Protein AF-D9QR58-F1 (afdb_monomer)

Radius of gyration: 27.55 Å; Cα contacts (8 Å, |Δi|>4): 679; chains: 1; bounding box: 91×71×86 Å

Organism: Acetohalobium arabaticum (strain ATCC 49924 / DSM 5501 / Z-7288) (NCBI:txid574087)

Structure (mmCIF, N/CA/C/O backbone):
data_AF-D9QR58-F1
#
_entry.id   AF-D9QR58-F1
#
loop_
_atom_site.group_PDB
_atom_site.id
_atom_site.type_symbol
_atom_site.label_atom_id
_atom_site.label_alt_id
_atom_site.label_comp_id
_atom_site.label_asym_id
_atom_site.label_entity_id
_atom_site.label_seq_id
_atom_site.pdbx_PDB_ins_code
_atom_site.Cartn_x
_atom_site.Cartn_y
_atom_site.Cartn_z
_atom_site.occupancy
_atom_site.B_iso_or_equiv
_atom_site.auth_seq_id
_atom_site.auth_comp_id
_atom_site.auth_asym_id
_atom_site.auth_atom_id
_atom_site.pdbx_PDB_model_num
ATOM 1 N N . MET A 1 1 ? 70.448 -49.136 49.039 1.00 37.91 1 MET A N 1
ATOM 2 C CA . MET A 1 1 ? 71.060 -47.851 49.447 1.00 37.91 1 MET A CA 1
ATOM 3 C C . MET A 1 1 ? 69.963 -46.799 49.556 1.00 37.91 1 MET A C 1
ATOM 5 O O . MET A 1 1 ? 69.056 -46.808 48.740 1.00 37.91 1 MET A O 1
ATOM 9 N N . LYS A 1 2 ? 70.028 -46.000 50.627 1.00 37.12 2 LYS A N 1
ATOM 10 C CA . LYS A 1 2 ? 69.159 -44.879 51.059 1.00 37.12 2 LYS A CA 1
ATOM 11 C C . LYS A 1 2 ? 68.850 -43.908 49.877 1.00 37.12 2 LYS A C 1
ATOM 13 O O . LYS A 1 2 ? 69.685 -43.834 48.989 1.00 37.12 2 LYS A O 1
ATOM 18 N N . THR A 1 3 ? 67.765 -43.121 49.750 1.00 37.53 3 THR A N 1
ATOM 19 C CA . THR A 1 3 ? 66.895 -42.434 50.733 1.00 37.53 3 THR A CA 1
ATOM 20 C C . THR A 1 3 ? 65.701 -41.724 50.028 1.00 37.53 3 THR A C 1
ATOM 22 O O . THR A 1 3 ? 65.922 -41.075 49.018 1.00 37.53 3 THR A O 1
ATOM 25 N N . LYS A 1 4 ? 64.491 -41.826 50.619 1.00 41.19 4 LYS A N 1
ATOM 26 C CA . LYS A 1 4 ? 63.376 -40.848 50.842 1.00 41.19 4 LYS A CA 1
ATOM 27 C C . LYS A 1 4 ? 62.972 -39.754 49.812 1.00 41.19 4 LYS A C 1
ATOM 29 O O . LYS A 1 4 ? 63.776 -38.885 49.514 1.00 41.19 4 LYS A O 1
ATOM 34 N N . LEU A 1 5 ? 61.662 -39.663 49.501 1.00 34.53 5 LEU A N 1
ATOM 35 C CA . LEU A 1 5 ? 60.606 -38.733 50.028 1.00 34.53 5 LEU A CA 1
ATOM 36 C C . LEU A 1 5 ? 59.286 -39.033 49.242 1.00 34.53 5 LEU A C 1
ATOM 38 O O . LEU A 1 5 ? 59.341 -39.052 48.020 1.00 34.53 5 LEU A O 1
ATOM 42 N N . ILE A 1 6 ? 58.151 -39.512 49.793 1.00 38.75 6 ILE A N 1
ATOM 43 C CA . ILE A 1 6 ? 57.154 -38.931 50.741 1.00 38.75 6 ILE A CA 1
ATOM 44 C C . ILE A 1 6 ? 56.539 -37.624 50.201 1.00 38.75 6 ILE A C 1
ATOM 46 O O . ILE A 1 6 ? 57.309 -36.726 49.893 1.00 38.75 6 ILE A O 1
ATOM 50 N N . SER A 1 7 ? 55.228 -37.340 50.150 1.00 36.47 7 SER A N 1
ATOM 51 C CA . SER A 1 7 ? 53.921 -38.019 50.330 1.00 36.47 7 SER A CA 1
ATOM 52 C C . SER A 1 7 ? 52.826 -36.927 50.133 1.00 36.47 7 SER A C 1
ATOM 54 O O . SER A 1 7 ? 53.173 -35.759 49.976 1.00 36.47 7 SER A O 1
ATOM 56 N N . ILE A 1 8 ? 51.544 -37.305 50.320 1.00 35.22 8 ILE A N 1
ATOM 57 C CA . ILE A 1 8 ? 50.382 -36.490 50.786 1.00 35.22 8 ILE A CA 1
ATOM 58 C C . ILE A 1 8 ? 49.503 -35.966 49.628 1.00 35.22 8 ILE A C 1
ATOM 60 O O . ILE A 1 8 ? 49.914 -35.079 48.895 1.00 35.22 8 ILE A O 1
ATOM 64 N N . LEU A 1 9 ? 48.350 -36.560 49.273 1.00 38.44 9 LEU A N 1
ATOM 65 C CA . LEU A 1 9 ? 47.118 -36.934 50.009 1.00 38.44 9 LEU A CA 1
ATOM 66 C C . LEU A 1 9 ? 46.333 -35.726 50.544 1.00 38.44 9 LEU A C 1
ATOM 68 O O . LEU A 1 9 ? 46.775 -35.090 51.488 1.00 38.44 9 LEU A O 1
ATOM 72 N N . LEU A 1 10 ? 45.108 -35.502 50.059 1.00 30.27 10 LEU A N 1
ATOM 73 C CA . LEU A 1 10 ? 44.055 -34.961 50.919 1.00 30.27 10 LEU A CA 1
ATOM 74 C C . LEU A 1 10 ? 42.660 -35.337 50.414 1.00 30.27 10 LEU A C 1
ATOM 76 O O . LEU A 1 10 ? 42.256 -35.031 49.296 1.00 30.27 10 LEU A O 1
ATOM 80 N N . LEU A 1 11 ? 41.968 -36.031 51.307 1.00 38.97 11 LEU A N 1
ATOM 81 C CA . LEU A 1 11 ? 40.586 -36.469 51.289 1.00 38.97 11 LEU A CA 1
ATOM 82 C C . LEU A 1 11 ? 39.994 -35.880 52.572 1.00 38.97 11 LEU A C 1
ATOM 84 O O . LEU A 1 11 ? 40.588 -36.090 53.630 1.00 38.97 11 LEU A O 1
ATOM 88 N N . ILE A 1 12 ? 38.879 -35.148 52.509 1.00 33.59 12 ILE A N 1
ATOM 89 C CA . ILE A 1 12 ? 38.102 -34.796 53.708 1.00 33.59 12 ILE A CA 1
ATOM 90 C C . ILE A 1 12 ? 36.608 -34.994 53.436 1.00 33.59 12 ILE A C 1
ATOM 92 O O . ILE A 1 12 ? 36.044 -34.469 52.479 1.00 33.59 12 ILE A O 1
ATOM 96 N N . CYS A 1 13 ? 36.037 -35.804 54.326 1.00 32.44 13 CYS A N 1
ATOM 97 C CA . CYS A 1 13 ? 34.651 -36.213 54.520 1.00 32.44 13 CYS A CA 1
ATOM 98 C C . CYS A 1 13 ? 33.747 -35.115 55.102 1.00 32.44 13 CYS A C 1
ATOM 100 O O . CYS A 1 13 ? 34.246 -34.135 55.641 1.00 32.44 13 CYS A O 1
ATOM 102 N N . CYS A 1 14 ? 32.433 -35.385 55.099 1.00 30.08 14 CYS A N 1
ATOM 103 C CA . CYS A 1 14 ? 31.448 -35.237 56.199 1.00 30.08 14 CYS A CA 1
ATOM 104 C C . CYS A 1 14 ? 30.045 -35.539 55.613 1.00 30.08 14 CYS A C 1
ATOM 106 O O . CYS A 1 14 ? 29.813 -35.191 54.463 1.00 30.08 14 CYS A O 1
ATOM 108 N N . LEU A 1 15 ? 29.022 -36.108 56.259 1.00 33.12 15 LEU A N 1
ATOM 109 C CA . LEU A 1 15 ? 28.784 -36.876 57.492 1.00 33.12 15 LEU A CA 1
ATOM 110 C C . LEU A 1 15 ? 27.298 -37.336 57.401 1.00 33.12 15 LEU A C 1
ATOM 112 O O . LEU A 1 15 ? 26.490 -36.681 56.745 1.00 33.12 15 LEU A O 1
ATOM 116 N N . PHE A 1 16 ? 26.943 -38.454 58.036 1.00 37.56 16 PHE A N 1
ATOM 117 C CA . PHE A 1 16 ? 25.571 -38.986 58.173 1.00 37.56 16 PHE A CA 1
ATOM 118 C C . PHE A 1 16 ? 24.687 -38.134 59.109 1.00 37.56 16 PHE A C 1
ATOM 120 O O . PHE A 1 16 ? 25.230 -37.592 60.062 1.00 37.56 16 PHE A O 1
ATOM 127 N N . PHE A 1 17 ? 23.351 -38.137 58.934 1.00 31.80 17 PHE A N 1
ATOM 128 C CA . PHE A 1 17 ? 22.352 -38.405 60.001 1.00 31.80 17 PHE A CA 1
ATOM 129 C C . PHE A 1 17 ? 20.922 -38.582 59.435 1.00 31.80 17 PHE A C 1
ATOM 131 O O . PHE A 1 17 ? 20.534 -37.926 58.473 1.00 31.80 17 PHE A O 1
ATOM 138 N N . ASN A 1 18 ? 20.150 -39.484 60.052 1.00 33.91 18 ASN A N 1
ATOM 139 C CA . ASN A 1 18 ? 18.740 -39.801 59.779 1.00 33.91 18 ASN A CA 1
ATOM 140 C C . ASN A 1 18 ? 17.833 -39.240 60.902 1.00 33.91 18 ASN A C 1
ATOM 142 O O . ASN A 1 18 ? 18.272 -39.189 62.048 1.00 33.91 18 ASN A O 1
ATOM 146 N N . LEU A 1 19 ? 16.556 -38.987 60.560 1.00 35.25 19 LEU A N 1
ATOM 147 C CA . LEU A 1 19 ? 15.343 -38.850 61.404 1.00 35.25 19 LEU A CA 1
ATOM 148 C C . LEU A 1 19 ? 15.133 -37.574 62.253 1.00 35.25 19 LEU A C 1
ATOM 150 O O . LEU A 1 19 ? 15.723 -37.406 63.312 1.00 35.25 19 LEU A O 1
ATOM 154 N N . THR A 1 20 ? 14.148 -36.747 61.874 1.00 33.53 20 THR A N 1
ATOM 155 C CA . THR A 1 20 ? 12.834 -36.541 62.548 1.00 33.53 20 THR A CA 1
ATOM 156 C C . THR A 1 20 ? 12.132 -35.309 61.954 1.00 33.53 20 THR A C 1
ATOM 158 O O . THR A 1 20 ? 12.778 -34.366 61.510 1.00 33.53 20 THR A O 1
ATOM 161 N N . GLY A 1 21 ? 10.803 -35.366 61.839 1.00 37.81 21 GLY A N 1
ATOM 162 C CA . GLY A 1 21 ? 10.004 -34.381 61.112 1.00 37.81 21 GLY A CA 1
ATOM 163 C C . GLY A 1 21 ? 9.850 -33.030 61.811 1.00 37.81 21 GLY A C 1
ATOM 164 O O . GLY A 1 21 ? 9.838 -32.943 63.034 1.00 37.81 21 GLY A O 1
ATOM 165 N N . CYS A 1 22 ? 9.618 -31.998 61.004 1.00 30.41 22 CYS A N 1
ATOM 166 C CA . CYS A 1 22 ? 8.777 -30.863 61.360 1.00 30.41 22 CYS A CA 1
ATOM 167 C C . CYS A 1 22 ? 8.151 -30.321 60.067 1.00 30.41 22 CYS A C 1
ATOM 169 O O . CYS A 1 22 ? 8.813 -30.239 59.035 1.00 30.41 22 CYS A O 1
ATOM 171 N N . HIS A 1 23 ? 6.846 -30.060 60.113 1.00 44.25 23 HIS A N 1
ATOM 172 C CA . HIS A 1 23 ? 6.071 -29.442 59.042 1.00 44.25 23 HIS A CA 1
ATOM 173 C C . HIS A 1 23 ? 6.681 -28.101 58.636 1.00 44.25 23 HIS A C 1
ATOM 175 O O . HIS A 1 23 ? 6.781 -27.224 59.484 1.00 44.25 23 HIS A O 1
ATOM 181 N N . ASP A 1 24 ? 6.943 -27.913 57.343 1.00 35.38 24 ASP A N 1
ATOM 182 C CA . ASP A 1 24 ? 7.011 -26.582 56.749 1.00 35.38 24 ASP A CA 1
ATOM 183 C C . ASP A 1 24 ? 6.226 -26.564 55.436 1.00 35.38 24 ASP A C 1
ATOM 185 O O . ASP A 1 24 ? 6.466 -27.339 54.506 1.00 35.38 24 ASP A O 1
ATOM 189 N N . ASN A 1 25 ? 5.229 -25.681 55.409 1.00 37.19 25 ASN A N 1
ATOM 190 C CA . ASN A 1 25 ? 4.360 -25.387 54.280 1.00 37.19 25 ASN A CA 1
ATOM 191 C C . ASN A 1 25 ? 5.188 -25.004 53.047 1.00 37.19 25 ASN A C 1
ATOM 193 O O . ASN A 1 25 ? 5.667 -23.873 52.933 1.00 37.19 25 ASN A O 1
ATOM 197 N N . GLN A 1 26 ? 5.284 -25.904 52.068 1.00 32.19 26 GLN A N 1
ATOM 198 C CA . GLN A 1 26 ? 5.667 -25.514 50.717 1.00 32.19 26 GLN A CA 1
ATOM 199 C C . GLN A 1 26 ? 4.497 -24.778 50.060 1.00 32.19 26 GLN A C 1
ATOM 201 O O . GLN A 1 26 ? 3.586 -25.377 49.489 1.00 32.19 26 GLN A O 1
ATOM 206 N N . ASN A 1 27 ? 4.550 -23.447 50.131 1.00 33.50 27 ASN A N 1
ATOM 207 C CA . ASN A 1 27 ? 3.860 -22.570 49.194 1.00 33.50 27 ASN A CA 1
ATOM 208 C C . ASN A 1 27 ? 4.342 -22.904 47.780 1.00 33.50 27 ASN A C 1
ATOM 210 O O . ASN A 1 27 ? 5.398 -22.460 47.333 1.00 33.50 27 ASN A O 1
ATOM 214 N N . ASN A 1 28 ? 3.549 -23.713 47.087 1.00 35.16 28 ASN A N 1
ATOM 215 C CA . ASN A 1 28 ? 3.749 -24.072 45.698 1.00 35.16 28 ASN A CA 1
ATOM 216 C C . ASN A 1 28 ? 3.333 -22.873 44.829 1.00 35.16 28 ASN A C 1
ATOM 218 O O . ASN A 1 28 ? 2.202 -22.788 44.343 1.00 35.16 28 ASN A O 1
ATOM 222 N N . SER A 1 29 ? 4.224 -21.890 44.681 1.00 35.50 29 SER A N 1
ATOM 223 C CA . SER A 1 29 ? 4.057 -20.828 43.695 1.00 35.50 29 SER A CA 1
ATOM 224 C C . SER A 1 29 ? 4.297 -21.418 42.307 1.00 35.50 29 SER A C 1
ATOM 226 O O . SER A 1 29 ? 5.396 -21.406 41.763 1.00 35.50 29 SER A O 1
ATOM 228 N N . ASN A 1 30 ? 3.219 -21.940 41.719 1.00 37.56 30 ASN A N 1
ATOM 229 C CA . ASN A 1 30 ? 3.110 -22.183 40.287 1.00 37.56 30 ASN A CA 1
ATOM 230 C C . ASN A 1 30 ? 3.331 -20.852 39.549 1.00 37.56 30 ASN A C 1
ATOM 232 O O . ASN A 1 30 ? 2.382 -20.129 39.228 1.00 37.56 30 ASN A O 1
ATOM 236 N N . SER A 1 31 ? 4.587 -20.512 39.263 1.00 39.22 31 SER A N 1
ATOM 237 C CA . SER A 1 31 ? 4.910 -19.523 38.250 1.00 39.22 31 SER A CA 1
ATOM 238 C C . SER A 1 31 ? 4.549 -20.142 36.902 1.00 39.22 31 SER A C 1
ATOM 240 O O . SER A 1 31 ? 5.337 -20.810 36.237 1.00 39.22 31 SER A O 1
ATOM 242 N N . LYS A 1 32 ? 3.294 -19.937 36.487 1.00 39.19 32 LYS A N 1
ATOM 243 C CA . LYS A 1 32 ? 2.924 -20.013 35.075 1.00 39.19 32 LYS A CA 1
ATOM 244 C C . LYS A 1 32 ? 3.829 -19.024 34.348 1.00 39.19 32 LYS A C 1
ATOM 246 O O . LYS A 1 32 ? 3.532 -17.832 34.302 1.00 39.19 32 LYS A O 1
ATOM 251 N N . ILE A 1 33 ? 4.940 -19.511 33.805 1.00 39.91 33 ILE A N 1
ATOM 252 C CA . ILE A 1 33 ? 5.681 -18.807 32.769 1.00 39.91 33 ILE A CA 1
ATOM 253 C C . ILE A 1 33 ? 4.660 -18.629 31.646 1.00 39.91 33 ILE A C 1
ATOM 255 O O . ILE A 1 33 ? 4.306 -19.588 30.961 1.00 39.91 33 ILE A O 1
ATOM 259 N N . LYS A 1 34 ? 4.089 -17.423 31.531 1.00 42.66 34 LYS A N 1
ATOM 260 C CA . LYS A 1 34 ? 3.300 -17.032 30.365 1.00 42.66 34 LYS A CA 1
ATOM 261 C C . LYS A 1 34 ? 4.231 -17.242 29.182 1.00 42.66 34 LYS A C 1
ATOM 263 O O . LYS A 1 34 ? 5.210 -16.515 29.052 1.00 42.66 34 LYS A O 1
ATOM 268 N N . GLN A 1 35 ? 3.968 -18.270 28.382 1.00 41.94 35 GLN A N 1
ATOM 269 C CA . GLN A 1 35 ? 4.649 -18.463 27.115 1.00 41.94 35 GLN A CA 1
ATOM 270 C C . GLN A 1 35 ? 4.426 -17.175 26.325 1.00 41.94 35 GLN A C 1
ATOM 272 O O . GLN A 1 35 ? 3.292 -16.833 25.989 1.00 41.94 35 GLN A O 1
ATOM 277 N N . GLU A 1 36 ? 5.486 -16.387 26.186 1.00 52.34 36 GLU A N 1
ATOM 278 C CA . GLU A 1 36 ? 5.416 -15.079 25.562 1.00 52.34 36 GLU A CA 1
ATOM 279 C C . GLU A 1 36 ? 5.014 -15.308 24.105 1.00 52.34 36 GLU A C 1
ATOM 281 O O . GLU A 1 36 ? 5.714 -15.984 23.345 1.00 52.34 36 GLU A O 1
ATOM 286 N N . ASP A 1 37 ? 3.808 -14.859 23.761 1.00 74.06 37 ASP A N 1
ATOM 287 C CA . ASP A 1 37 ? 3.163 -15.210 22.506 1.00 74.06 37 ASP A CA 1
ATOM 288 C C . ASP A 1 37 ? 3.931 -14.543 21.354 1.00 74.06 37 ASP A C 1
ATOM 290 O O . ASP A 1 37 ? 3.781 -13.348 21.081 1.00 74.06 37 ASP A O 1
ATOM 294 N N . SER A 1 38 ? 4.847 -15.308 20.756 1.00 83.19 38 SER A N 1
ATOM 295 C CA . SER A 1 38 ? 5.878 -14.790 19.859 1.00 83.19 38 SER A CA 1
ATOM 296 C C . SER A 1 38 ? 5.251 -14.152 18.612 1.00 83.19 38 SER A C 1
ATOM 298 O O . SER A 1 38 ? 4.286 -14.700 18.064 1.00 83.19 38 SER A O 1
ATOM 300 N N . PRO A 1 39 ? 5.775 -13.003 18.141 1.00 91.31 39 PRO A N 1
ATOM 301 C CA . PRO A 1 39 ? 5.236 -12.334 16.964 1.00 91.31 39 PRO A CA 1
ATOM 302 C C . PRO A 1 39 ? 5.462 -13.174 15.699 1.00 91.31 39 PRO A C 1
ATOM 304 O O . PRO A 1 39 ? 6.567 -13.653 15.447 1.00 91.31 39 PRO A O 1
ATOM 307 N N . ILE A 1 40 ? 4.419 -13.304 14.880 1.00 94.75 40 ILE A N 1
ATOM 308 C CA . ILE A 1 40 ? 4.446 -13.911 13.543 1.00 94.75 40 ILE A CA 1
ATOM 309 C C . ILE A 1 40 ? 5.185 -12.986 12.571 1.00 94.75 40 ILE A C 1
ATOM 311 O O . ILE A 1 40 ? 5.991 -13.446 11.754 1.00 94.75 40 ILE A O 1
ATOM 315 N N . ILE A 1 41 ? 4.926 -11.675 12.653 1.00 95.31 41 ILE A N 1
ATOM 316 C CA . ILE A 1 41 ? 5.550 -10.689 11.771 1.00 95.31 41 ILE A CA 1
ATOM 317 C C . ILE A 1 41 ? 6.796 -10.118 12.441 1.00 95.31 41 ILE A C 1
ATOM 319 O O . ILE A 1 41 ? 6.731 -9.326 13.390 1.00 95.31 41 ILE A O 1
ATOM 323 N N . THR A 1 42 ? 7.948 -10.520 11.912 1.00 91.75 42 THR A N 1
ATOM 324 C CA . THR A 1 42 ? 9.281 -10.084 12.332 1.00 91.75 42 THR A CA 1
ATOM 325 C C . THR A 1 42 ? 10.058 -9.504 11.152 1.00 91.75 42 THR A C 1
ATOM 327 O O . THR A 1 42 ? 9.680 -9.664 9.990 1.00 91.75 42 THR A O 1
ATOM 330 N N . ALA A 1 43 ? 11.140 -8.784 11.452 1.00 89.56 43 ALA A N 1
ATOM 331 C CA . ALA A 1 43 ? 12.044 -8.273 10.432 1.00 89.56 43 ALA A CA 1
ATOM 332 C C . ALA A 1 43 ? 12.716 -9.438 9.691 1.00 89.56 43 ALA A C 1
ATOM 334 O O . ALA A 1 43 ? 13.417 -10.245 10.298 1.00 89.56 43 ALA A O 1
ATOM 335 N N . VAL A 1 44 ? 12.525 -9.496 8.373 1.00 88.75 44 VAL A N 1
ATOM 336 C CA . VAL A 1 44 ? 13.133 -10.505 7.499 1.00 88.75 44 VAL A CA 1
ATOM 337 C C . VAL A 1 44 ? 13.761 -9.801 6.301 1.00 88.75 44 VAL A C 1
ATOM 339 O O . VAL A 1 44 ? 13.117 -8.979 5.647 1.00 88.75 44 VAL A O 1
ATOM 342 N N . SER A 1 45 ? 15.029 -10.104 6.031 1.00 86.69 45 SER A N 1
ATOM 343 C CA . SER A 1 45 ? 15.753 -9.599 4.863 1.00 86.69 45 SER A CA 1
ATOM 344 C C . SER A 1 45 ? 15.181 -10.174 3.571 1.00 86.69 45 SER A C 1
ATOM 346 O O . SER A 1 45 ? 14.771 -11.333 3.550 1.00 86.69 45 SER A O 1
ATOM 348 N N . ASP A 1 46 ? 15.218 -9.391 2.489 1.00 87.44 46 ASP A N 1
ATOM 349 C CA . ASP A 1 46 ? 14.755 -9.810 1.158 1.00 87.44 46 ASP A CA 1
ATOM 350 C C . ASP A 1 46 ? 13.325 -10.388 1.189 1.00 87.44 46 ASP A C 1
ATOM 352 O O . ASP A 1 46 ? 13.040 -11.453 0.637 1.00 87.44 46 ASP A O 1
ATOM 356 N N . TYR A 1 47 ? 12.428 -9.665 1.872 1.00 95.00 47 TYR A N 1
ATOM 357 C CA . TYR A 1 47 ? 11.053 -10.096 2.090 1.00 95.00 47 TYR A CA 1
ATOM 358 C C . TYR A 1 47 ? 10.302 -10.372 0.785 1.00 95.00 47 TYR A C 1
ATOM 360 O O . TYR A 1 47 ? 10.206 -9.494 -0.076 1.00 95.00 47 TYR A O 1
ATOM 368 N N . ASN A 1 48 ? 9.749 -11.578 0.660 1.00 95.62 48 ASN A N 1
ATOM 369 C CA . ASN A 1 48 ? 9.252 -12.118 -0.604 1.00 95.62 48 ASN A CA 1
ATOM 370 C C . ASN A 1 48 ? 7.836 -12.719 -0.511 1.00 95.62 48 ASN A C 1
ATOM 372 O O . ASN A 1 48 ? 7.218 -12.772 0.557 1.00 95.62 48 ASN A O 1
ATOM 376 N N . TYR A 1 49 ? 7.301 -13.180 -1.645 1.00 97.50 49 TYR A N 1
ATOM 377 C CA . TYR A 1 49 ? 5.922 -13.663 -1.741 1.00 97.50 49 TYR A CA 1
ATOM 378 C C . TYR A 1 49 ? 5.675 -14.916 -0.894 1.00 97.50 49 TYR A C 1
ATOM 380 O O . TYR A 1 49 ? 4.626 -15.052 -0.261 1.00 97.50 49 TYR A O 1
ATOM 388 N N . SER A 1 50 ? 6.634 -15.844 -0.857 1.00 96.50 50 SER A N 1
ATOM 389 C CA . SER A 1 50 ? 6.486 -17.084 -0.088 1.00 96.50 50 SER A CA 1
ATOM 390 C C . SER A 1 50 ? 6.448 -16.819 1.416 1.00 96.50 50 SER A C 1
ATOM 392 O O . SER A 1 50 ? 5.652 -17.433 2.128 1.00 96.50 50 SER A O 1
ATOM 394 N N . GLN A 1 51 ? 7.289 -15.904 1.901 1.00 97.06 51 GLN A N 1
ATOM 395 C CA . GLN A 1 51 ? 7.305 -15.494 3.306 1.00 97.06 51 GLN A CA 1
ATOM 396 C C . GLN A 1 51 ? 6.000 -14.792 3.689 1.00 97.06 51 GLN A C 1
ATOM 398 O O . GLN A 1 51 ? 5.399 -15.149 4.701 1.00 97.06 51 GLN A O 1
ATOM 403 N N . MET A 1 52 ? 5.521 -13.878 2.840 1.00 97.62 52 MET A N 1
ATOM 404 C CA . MET A 1 52 ? 4.237 -13.196 3.014 1.00 97.62 52 MET A CA 1
ATOM 405 C C . MET A 1 52 ? 3.064 -14.168 3.093 1.00 97.62 52 MET A C 1
ATOM 407 O O . MET A 1 52 ? 2.282 -14.093 4.037 1.00 97.62 52 MET A O 1
ATOM 411 N N . ARG A 1 53 ? 2.988 -15.153 2.188 1.00 97.88 53 ARG A N 1
ATOM 412 C CA . ARG A 1 53 ? 1.946 -16.188 2.254 1.00 97.88 53 ARG A CA 1
ATOM 413 C C . ARG A 1 53 ? 1.998 -17.001 3.539 1.00 97.88 53 ARG A C 1
ATOM 415 O O . ARG A 1 53 ? 0.962 -17.232 4.149 1.00 97.88 53 ARG A O 1
ATOM 422 N N . LYS A 1 54 ? 3.194 -17.434 3.951 1.00 97.38 54 LYS A N 1
ATOM 423 C CA . LYS A 1 54 ? 3.363 -18.210 5.184 1.00 97.38 54 LYS A CA 1
ATOM 424 C C . LYS A 1 54 ? 2.867 -17.420 6.396 1.00 97.38 54 LYS A C 1
ATOM 426 O O . LYS A 1 54 ? 2.078 -17.942 7.171 1.00 97.38 54 LYS A O 1
ATOM 431 N N . GLN A 1 55 ? 3.305 -16.171 6.528 1.00 96.75 55 GLN A N 1
ATOM 432 C CA . GLN A 1 55 ? 2.919 -15.306 7.639 1.00 96.75 55 GLN A CA 1
ATOM 433 C C . GLN A 1 55 ? 1.425 -14.981 7.637 1.00 96.75 55 GLN A C 1
ATOM 435 O O . GLN A 1 55 ? 0.794 -15.024 8.683 1.00 96.75 55 GLN A O 1
ATOM 440 N N . MET A 1 56 ? 0.842 -14.709 6.471 1.00 96.62 56 MET A N 1
ATOM 441 C CA . MET A 1 56 ? -0.593 -14.467 6.335 1.00 96.62 56 MET A CA 1
ATOM 442 C C . MET A 1 56 ? -1.429 -15.678 6.769 1.00 96.62 56 MET A C 1
ATOM 444 O O . MET A 1 56 ? -2.374 -15.498 7.528 1.00 96.62 56 MET A O 1
ATOM 448 N N . ASN A 1 57 ? -1.063 -16.895 6.350 1.00 96.44 57 ASN A N 1
ATOM 449 C CA . ASN A 1 57 ? -1.759 -18.108 6.792 1.00 96.44 57 ASN A CA 1
ATOM 450 C C . ASN A 1 57 ? -1.661 -18.273 8.318 1.00 96.44 57 ASN A C 1
ATOM 452 O O . ASN A 1 57 ? -2.658 -18.524 8.978 1.00 96.44 57 ASN A O 1
ATOM 456 N N . GLN A 1 58 ? -0.478 -18.035 8.896 1.00 97.75 58 GLN A N 1
ATOM 457 C CA . GLN A 1 58 ? -0.296 -18.073 10.351 1.00 97.75 58 GLN A CA 1
ATOM 458 C C . GLN A 1 58 ? -1.154 -17.028 11.084 1.00 97.75 58 GLN A C 1
ATOM 460 O O . GLN A 1 58 ? -1.606 -17.288 12.196 1.00 97.75 58 GLN A O 1
ATOM 465 N N . LEU A 1 59 ? -1.361 -15.844 10.494 1.00 97.88 59 LEU A N 1
ATOM 466 C CA . LEU A 1 59 ? -2.236 -14.815 11.061 1.00 97.88 59 LEU A CA 1
ATOM 467 C C . LEU A 1 59 ? -3.706 -15.248 11.043 1.00 97.88 59 LEU A C 1
ATOM 469 O O . LEU A 1 59 ? -4.378 -15.082 12.057 1.00 97.88 59 LEU A O 1
ATOM 473 N N . GLU A 1 60 ? -4.180 -15.809 9.929 1.00 97.12 60 GLU A N 1
ATOM 474 C CA . GLU A 1 60 ? -5.548 -16.331 9.801 1.00 97.12 60 GLU A CA 1
ATOM 475 C C . GLU A 1 60 ? -5.814 -17.481 10.780 1.00 97.12 60 GLU A C 1
ATOM 477 O O . GLU A 1 60 ? -6.838 -17.483 11.459 1.00 97.12 60 GLU A O 1
ATOM 482 N N . ASP A 1 61 ? -4.855 -18.399 10.929 1.00 97.12 61 ASP A N 1
ATOM 483 C CA . ASP A 1 61 ? -4.957 -19.522 11.867 1.00 97.12 61 ASP A CA 1
ATOM 484 C C . ASP A 1 61 ? -4.978 -19.054 13.335 1.00 97.12 61 ASP A C 1
ATOM 486 O O . ASP A 1 61 ? -5.636 -19.653 14.186 1.00 97.12 61 ASP A O 1
ATOM 490 N N . LYS A 1 62 ? -4.229 -17.991 13.667 1.00 97.19 62 LYS A N 1
ATOM 491 C CA . LYS A 1 62 ? -4.049 -17.528 15.054 1.00 97.19 62 LYS A CA 1
ATOM 492 C C . LYS A 1 62 ? -5.134 -16.559 15.531 1.00 97.19 62 LYS A C 1
ATOM 494 O O . LYS A 1 62 ? -5.443 -16.526 16.736 1.00 97.19 62 LYS A O 1
ATOM 499 N N . TYR A 1 63 ? -5.659 -15.734 14.629 1.00 97.06 63 TYR A N 1
ATOM 500 C CA . TYR A 1 63 ? -6.594 -14.658 14.941 1.00 97.06 63 TYR A CA 1
ATOM 501 C C . TYR A 1 63 ? -7.880 -14.819 14.131 1.00 97.06 63 TYR A C 1
ATOM 503 O O . TYR A 1 63 ? -7.948 -14.427 12.972 1.00 97.06 63 TYR A O 1
ATOM 511 N N . GLU A 1 64 ? -8.941 -15.310 14.776 1.00 95.44 64 GLU A N 1
ATOM 512 C CA . GLU A 1 64 ? -10.248 -15.527 14.133 1.00 95.44 64 GLU A CA 1
ATOM 513 C C . GLU A 1 64 ? -10.854 -14.255 13.512 1.00 95.44 64 GLU A C 1
ATOM 515 O O . GLU A 1 64 ? -11.664 -14.344 12.584 1.00 95.44 64 GLU A O 1
ATOM 520 N N . SER A 1 65 ? -10.453 -13.081 14.011 1.00 96.25 65 SER A N 1
ATOM 521 C CA . SER A 1 65 ? -10.848 -11.759 13.521 1.00 96.25 65 SER A CA 1
ATOM 522 C C . SER A 1 65 ? -10.219 -11.378 12.177 1.00 96.25 65 SER A C 1
ATOM 524 O O . SER A 1 65 ? -10.697 -10.444 11.532 1.00 96.25 65 SER A O 1
ATOM 526 N N . ILE A 1 66 ? -9.181 -12.095 11.733 1.00 98.19 66 ILE A N 1
ATOM 527 C CA . ILE A 1 66 ? -8.585 -11.950 10.406 1.00 98.19 66 ILE A CA 1
ATOM 528 C C . ILE A 1 66 ? -9.258 -12.938 9.456 1.00 98.19 66 ILE A C 1
ATOM 530 O O . ILE A 1 66 ? -9.321 -14.134 9.726 1.00 98.19 66 ILE A O 1
ATOM 534 N N . LYS A 1 67 ? -9.727 -12.439 8.310 1.00 98.31 67 LYS A N 1
ATOM 535 C CA . LYS A 1 67 ? -10.184 -13.273 7.186 1.00 98.31 67 LYS A CA 1
ATOM 536 C C . LYS A 1 67 ? -9.334 -13.005 5.958 1.00 98.31 67 LYS A C 1
ATOM 538 O O . LYS A 1 67 ? -9.110 -11.841 5.622 1.00 98.31 67 LYS A O 1
ATOM 543 N N . VAL A 1 68 ? -8.903 -14.060 5.274 1.00 98.31 68 VAL A N 1
ATOM 544 C CA . VAL A 1 68 ? -8.100 -13.969 4.054 1.00 98.31 68 VAL A CA 1
ATOM 545 C C . VAL A 1 68 ? -8.948 -14.330 2.840 1.00 98.31 68 VAL A C 1
ATOM 547 O O . VAL A 1 68 ? -9.726 -15.279 2.824 1.00 98.31 68 VAL A O 1
ATOM 550 N N . SER A 1 69 ? -8.784 -13.564 1.768 1.00 98.38 69 SER A N 1
ATOM 551 C CA 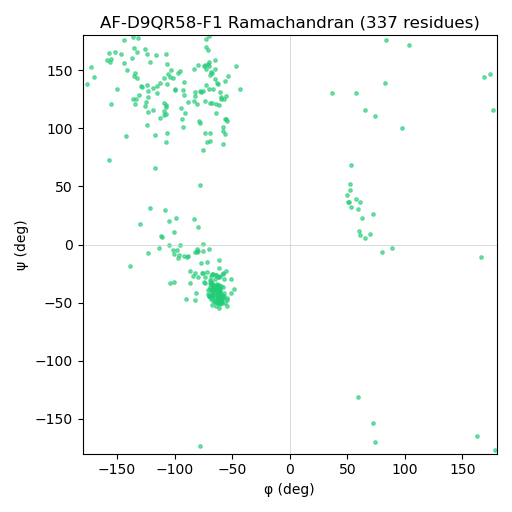. SER A 1 69 ? -9.363 -13.862 0.459 1.00 98.38 69 SER A CA 1
ATOM 552 C C . SER A 1 69 ? -8.402 -13.450 -0.654 1.00 98.38 69 SER A C 1
ATOM 554 O O . SER A 1 69 ? -7.337 -12.882 -0.403 1.00 98.38 69 SER A O 1
ATOM 556 N N . THR A 1 70 ? -8.759 -13.744 -1.903 1.00 98.56 70 THR A N 1
ATOM 557 C CA . THR A 1 70 ? -7.980 -13.338 -3.078 1.00 98.56 70 THR A CA 1
ATOM 558 C C . THR A 1 70 ? -8.768 -12.363 -3.938 1.00 98.56 70 THR A C 1
ATOM 560 O O . THR A 1 70 ? -9.934 -12.617 -4.227 1.00 98.56 70 THR A O 1
ATOM 563 N N . ILE A 1 71 ? -8.118 -11.298 -4.404 1.00 98.69 71 ILE A N 1
ATOM 564 C CA . ILE A 1 71 ? -8.734 -10.257 -5.249 1.00 98.69 71 ILE A CA 1
ATOM 565 C C . ILE A 1 71 ? -8.399 -10.421 -6.733 1.00 98.69 71 ILE A C 1
ATOM 567 O O . ILE A 1 71 ? -8.934 -9.721 -7.582 1.00 98.69 71 ILE A O 1
ATOM 571 N N . GLY A 1 72 ? -7.488 -11.338 -7.053 1.00 98.62 72 GLY A N 1
ATOM 572 C CA . GLY A 1 72 ? -7.013 -11.572 -8.406 1.00 98.62 72 GLY A CA 1
ATOM 573 C C . GLY A 1 72 ? -5.702 -12.343 -8.409 1.00 98.62 72 GLY A C 1
ATOM 574 O O . GLY A 1 72 ? -5.293 -12.926 -7.398 1.00 98.62 72 GLY A O 1
ATOM 575 N N . LYS A 1 73 ? -5.031 -12.342 -9.560 1.00 98.75 73 LYS A N 1
ATOM 576 C CA . LYS A 1 73 ? -3.715 -12.959 -9.733 1.00 98.75 73 LYS A CA 1
ATOM 577 C C . LYS A 1 73 ? -2.779 -12.033 -10.496 1.00 98.75 73 LYS A C 1
ATOM 579 O O . LYS A 1 73 ? -3.222 -11.326 -11.393 1.00 98.75 73 LYS A O 1
ATOM 584 N N . SER A 1 74 ? -1.493 -12.099 -10.178 1.00 98.50 74 SER A N 1
ATOM 585 C CA . SER A 1 74 ? -0.426 -11.438 -10.924 1.00 98.50 74 SER A CA 1
ATOM 586 C C . SER A 1 74 ? -0.188 -12.081 -12.293 1.00 98.50 74 SER A C 1
ATOM 588 O O . SER A 1 74 ? -0.797 -13.096 -12.665 1.00 98.50 74 SER A O 1
ATOM 590 N N . LEU A 1 75 ? 0.760 -11.520 -13.038 1.00 97.06 75 LEU A N 1
ATOM 591 C CA . LEU A 1 75 ? 1.215 -12.055 -14.318 1.00 97.06 75 LEU A CA 1
ATOM 592 C C . LEU A 1 75 ? 1.757 -13.480 -14.208 1.00 97.06 75 LEU A C 1
ATOM 594 O O . LEU A 1 75 ? 1.397 -14.332 -15.023 1.00 97.06 75 LEU A O 1
ATOM 598 N N . ALA A 1 76 ? 2.556 -13.750 -13.178 1.00 96.56 76 ALA A N 1
ATOM 599 C CA . ALA A 1 76 ? 3.092 -15.073 -12.869 1.00 96.56 76 ALA A CA 1
ATOM 600 C C . ALA A 1 76 ? 2.077 -15.979 -12.148 1.00 96.56 76 ALA A C 1
ATOM 602 O O . ALA A 1 76 ? 2.447 -16.997 -11.567 1.00 96.56 76 ALA A O 1
ATOM 603 N N . LYS A 1 77 ? 0.785 -15.617 -12.166 1.00 97.38 77 LYS A N 1
ATOM 604 C CA . LYS A 1 77 ? -0.322 -16.368 -11.553 1.00 97.38 77 LYS A CA 1
ATOM 605 C C . LYS A 1 77 ? -0.225 -16.498 -10.029 1.00 97.38 77 LYS A C 1
ATOM 607 O O . LYS A 1 77 ? -0.870 -17.377 -9.451 1.00 97.38 77 LYS A O 1
ATOM 612 N N . ARG A 1 78 ? 0.510 -15.599 -9.369 1.00 98.19 78 ARG A N 1
ATOM 613 C CA . ARG A 1 78 ? 0.549 -15.495 -7.905 1.00 98.19 78 ARG A CA 1
ATOM 614 C C . ARG A 1 78 ? -0.741 -14.828 -7.430 1.00 98.19 78 ARG A C 1
ATOM 616 O O . ARG A 1 78 ? -1.155 -13.822 -7.995 1.00 98.19 78 ARG A O 1
ATOM 623 N N . ASN A 1 79 ? -1.405 -15.389 -6.425 1.00 98.75 79 ASN A N 1
ATOM 624 C CA . ASN A 1 79 ? -2.612 -14.788 -5.852 1.00 98.75 79 ASN A CA 1
ATOM 625 C C . ASN A 1 79 ? -2.296 -13.419 -5.237 1.00 98.75 79 ASN A C 1
ATOM 627 O O . ASN A 1 79 ? -1.290 -13.282 -4.536 1.00 98.75 79 ASN A O 1
ATOM 631 N N . LEU A 1 80 ? -3.189 -12.458 -5.458 1.00 98.88 80 LEU A N 1
ATOM 632 C CA . LEU A 1 80 ? -3.207 -11.163 -4.785 1.00 98.88 80 LEU A CA 1
ATOM 633 C C . LEU A 1 80 ? -4.161 -11.273 -3.599 1.00 98.88 80 LEU A C 1
ATOM 635 O O . LEU A 1 80 ? -5.345 -11.556 -3.794 1.00 98.88 80 LEU A O 1
ATOM 639 N N . TYR A 1 81 ? -3.643 -11.110 -2.385 1.00 98.81 81 TYR A N 1
ATOM 640 C CA . TYR A 1 81 ? -4.400 -11.363 -1.162 1.00 98.81 81 TYR A CA 1
ATOM 641 C C . TYR A 1 81 ? -5.033 -10.101 -0.587 1.00 98.81 81 TYR A C 1
ATOM 643 O O . TYR A 1 81 ? -4.483 -9.007 -0.701 1.00 98.81 81 TYR A O 1
ATOM 651 N N . LEU A 1 82 ? -6.173 -10.298 0.067 1.00 98.88 82 LEU A N 1
ATOM 652 C CA . LEU A 1 82 ? -6.862 -9.325 0.901 1.00 98.88 82 LEU A CA 1
ATOM 653 C C . LEU A 1 82 ? -7.070 -9.940 2.285 1.00 98.88 82 LEU A C 1
ATOM 655 O O . LEU A 1 82 ? -7.722 -10.979 2.390 1.00 98.88 82 LEU A O 1
ATOM 659 N N . LEU A 1 83 ? -6.559 -9.277 3.320 1.00 98.69 83 LEU A N 1
ATOM 660 C CA . LEU A 1 83 ? -6.892 -9.553 4.713 1.00 98.69 83 LEU A CA 1
ATOM 661 C C . LEU A 1 83 ? -7.921 -8.524 5.182 1.00 98.69 83 LEU A C 1
ATOM 663 O O . LEU A 1 83 ? -7.729 -7.325 4.976 1.00 98.69 83 LEU A O 1
ATOM 667 N N . THR A 1 84 ? -8.988 -8.965 5.839 1.00 98.75 84 THR A N 1
ATOM 668 C CA . THR A 1 84 ? -9.939 -8.065 6.503 1.00 98.75 84 THR A CA 1
ATOM 669 C C . THR A 1 84 ? -9.887 -8.229 8.012 1.00 98.75 84 THR A C 1
ATOM 671 O O . THR A 1 84 ? -9.826 -9.362 8.487 1.00 98.75 84 THR A O 1
ATOM 674 N N . LEU A 1 85 ? -9.952 -7.110 8.735 1.00 98.56 85 LEU A N 1
ATOM 675 C CA . LEU A 1 85 ? -10.036 -7.049 10.194 1.00 98.56 85 LEU A CA 1
ATOM 676 C C . LEU A 1 85 ? -11.126 -6.049 10.602 1.00 98.56 85 LEU A C 1
ATOM 678 O O . LEU A 1 85 ? -11.079 -4.890 10.185 1.00 98.56 85 LEU A O 1
ATOM 682 N N . GLY A 1 86 ? -12.076 -6.503 11.418 1.00 96.94 86 GLY A N 1
ATOM 683 C CA . GLY A 1 86 ? -13.264 -5.747 11.826 1.00 96.94 86 GLY A CA 1
ATOM 684 C C . GLY A 1 86 ? -14.539 -6.187 11.106 1.00 96.94 86 GLY A C 1
ATOM 685 O O . GLY A 1 86 ? -14.506 -7.013 10.191 1.00 96.94 86 GLY A O 1
ATOM 686 N N . SER A 1 87 ? -15.670 -5.660 11.565 1.00 96.12 87 SER A N 1
ATOM 687 C CA . SER A 1 87 ? -17.023 -6.008 11.105 1.00 96.12 87 SER A CA 1
ATOM 688 C C . SER A 1 87 ? -17.808 -4.790 10.601 1.00 96.12 87 SER A C 1
ATOM 690 O O . SER A 1 87 ? -18.897 -4.926 10.034 1.00 96.12 87 SER A O 1
ATOM 692 N N . GLY A 1 88 ? -17.254 -3.591 10.780 1.00 96.94 88 GLY A N 1
ATOM 693 C CA . GLY A 1 88 ? -17.944 -2.350 10.502 1.00 96.94 88 GLY A CA 1
ATOM 694 C C . GLY A 1 88 ? -18.187 -2.034 9.028 1.00 96.94 88 GLY A C 1
ATOM 695 O O . GLY A 1 88 ? -17.476 -2.479 8.122 1.00 96.94 88 GLY A O 1
ATOM 696 N N . LYS A 1 89 ? -19.222 -1.220 8.784 1.00 97.44 89 LYS A N 1
ATOM 697 C CA . LYS A 1 89 ? -19.709 -0.890 7.433 1.00 97.44 89 LYS A CA 1
ATOM 698 C C . LYS A 1 89 ? -18.733 -0.019 6.640 1.00 97.44 89 LYS A C 1
ATOM 700 O O . LYS A 1 89 ? -18.618 -0.208 5.424 1.00 97.44 89 LYS A O 1
ATOM 705 N N . LYS A 1 90 ? -18.054 0.918 7.314 1.00 98.50 90 LYS A N 1
ATOM 706 C CA . LYS A 1 90 ? -17.036 1.785 6.706 1.00 98.50 90 LYS A CA 1
ATOM 707 C C . LYS A 1 90 ? -15.787 0.960 6.439 1.00 98.50 90 LYS A C 1
ATOM 709 O O . LYS A 1 90 ? -15.394 0.157 7.279 1.00 98.50 90 LYS A O 1
ATOM 714 N N . LYS A 1 91 ? -15.157 1.123 5.277 1.00 98.81 91 LYS A N 1
ATOM 715 C CA . LYS A 1 91 ? -13.979 0.321 4.913 1.00 98.81 91 LYS A CA 1
ATOM 716 C C . LYS A 1 91 ? -12.791 1.208 4.602 1.00 98.81 91 LYS A C 1
ATOM 718 O O . LYS A 1 91 ? -12.919 2.122 3.794 1.00 98.81 91 LYS A O 1
ATOM 723 N N . ILE A 1 92 ? -11.635 0.890 5.172 1.00 98.88 92 ILE A N 1
ATOM 724 C CA . ILE A 1 92 ? -10.371 1.557 4.844 1.00 98.88 92 ILE A CA 1
ATOM 725 C C . ILE A 1 92 ? -9.493 0.581 4.069 1.00 98.88 92 ILE A C 1
ATOM 727 O O . ILE A 1 92 ? -9.183 -0.505 4.561 1.00 98.88 92 ILE A O 1
ATOM 731 N N . GLY A 1 93 ? -9.090 0.962 2.858 1.00 98.88 93 GLY A N 1
ATOM 732 C CA . GLY A 1 93 ? -8.138 0.189 2.060 1.00 98.88 93 GLY A CA 1
ATOM 733 C C . GLY A 1 93 ? -6.701 0.493 2.477 1.00 98.88 93 GLY A C 1
ATOM 734 O O . GLY A 1 93 ? -6.303 1.654 2.483 1.00 98.88 93 GLY A O 1
ATOM 735 N N . VAL A 1 94 ? -5.904 -0.532 2.779 1.00 98.94 94 VAL A N 1
ATOM 736 C CA . VAL A 1 94 ? -4.492 -0.392 3.168 1.00 98.94 94 VAL A CA 1
ATOM 737 C C . VAL A 1 94 ? -3.625 -1.210 2.221 1.00 98.94 94 VAL A C 1
ATOM 739 O O . VAL A 1 94 ? -3.721 -2.432 2.193 1.00 98.94 94 VAL A O 1
ATOM 742 N N . ILE A 1 95 ? -2.790 -0.554 1.420 1.00 98.88 95 ILE A N 1
ATOM 743 C CA . ILE A 1 95 ? -2.067 -1.185 0.313 1.00 98.88 95 ILE A CA 1
ATOM 744 C C . ILE A 1 95 ? -0.565 -1.144 0.589 1.00 98.88 95 ILE A C 1
ATOM 746 O O . ILE A 1 95 ? -0.009 -0.087 0.882 1.00 98.88 95 ILE A O 1
ATOM 750 N N . GLY A 1 96 ? 0.093 -2.293 0.452 1.00 98.62 96 GLY A N 1
ATOM 751 C CA . GLY A 1 96 ? 1.544 -2.444 0.494 1.00 98.62 96 GLY A CA 1
ATOM 752 C C . GLY A 1 96 ? 2.084 -3.157 -0.747 1.00 98.62 96 GLY A C 1
ATOM 753 O O . GLY A 1 96 ? 1.350 -3.729 -1.558 1.00 98.62 96 GLY A O 1
ATOM 754 N N . GLY A 1 97 ? 3.405 -3.118 -0.908 1.00 98.25 97 GLY A N 1
ATOM 755 C CA . GLY A 1 97 ? 4.119 -3.871 -1.935 1.00 98.25 97 GLY A CA 1
ATOM 756 C C . GLY A 1 97 ? 3.715 -3.499 -3.360 1.00 98.25 97 GLY A C 1
ATOM 757 O O . GLY A 1 97 ? 3.615 -4.379 -4.208 1.00 98.25 97 GLY A O 1
ATOM 758 N N . VAL A 1 98 ? 3.438 -2.220 -3.633 1.00 98.62 98 VAL A N 1
ATOM 759 C CA . VAL A 1 98 ? 3.076 -1.737 -4.980 1.00 98.62 98 VAL A CA 1
ATOM 760 C C . VAL A 1 98 ? 4.285 -1.758 -5.920 1.00 98.62 98 VAL A C 1
ATOM 762 O O . VAL A 1 98 ? 4.174 -2.109 -7.097 1.00 98.62 98 VAL A O 1
ATOM 765 N N . HIS A 1 99 ? 5.464 -1.405 -5.413 1.00 98.44 99 HIS A N 1
ATOM 766 C CA . HIS A 1 99 ? 6.708 -1.458 -6.173 1.00 98.44 99 HIS A CA 1
ATOM 767 C C . HIS A 1 99 ? 7.573 -2.651 -5.762 1.00 98.44 99 HIS A C 1
ATOM 769 O O . HIS A 1 99 ? 7.673 -2.980 -4.582 1.00 98.44 99 HIS A O 1
ATOM 775 N N . GLY A 1 100 ? 8.270 -3.241 -6.739 1.00 97.75 100 GLY A N 1
ATOM 776 C CA . GLY A 1 100 ? 9.056 -4.465 -6.550 1.00 97.75 100 GLY A CA 1
ATOM 777 C C . GLY A 1 100 ? 10.094 -4.389 -5.424 1.00 97.75 100 GLY A C 1
ATOM 778 O O . GLY A 1 100 ? 10.171 -5.244 -4.555 1.00 97.75 100 GLY A O 1
ATOM 779 N N . ARG A 1 101 ? 10.864 -3.309 -5.369 1.00 96.88 101 ARG A N 1
ATOM 780 C CA . ARG A 1 101 ? 11.901 -3.109 -4.346 1.00 96.88 101 ARG A CA 1
ATOM 781 C C . ARG A 1 101 ? 11.380 -2.725 -2.957 1.00 96.88 101 ARG A C 1
ATOM 783 O O . ARG A 1 101 ? 12.182 -2.472 -2.067 1.00 96.88 101 ARG A O 1
ATOM 790 N N . GLU A 1 102 ? 10.069 -2.612 -2.763 1.00 97.00 102 GLU A N 1
ATOM 791 C CA . GLU A 1 102 ? 9.468 -2.012 -1.565 1.00 97.00 102 GLU A CA 1
ATOM 792 C C . GLU A 1 102 ? 8.804 -3.059 -0.656 1.00 97.00 102 GLU A C 1
ATOM 794 O O . GLU A 1 102 ? 7.867 -2.737 0.069 1.00 97.00 102 GLU A O 1
ATOM 799 N N . GLY A 1 103 ? 9.309 -4.302 -0.644 1.00 97.12 103 GLY A N 1
ATOM 800 C CA . GLY A 1 103 ? 8.744 -5.425 0.126 1.00 97.12 103 GLY A CA 1
ATOM 801 C C . GLY A 1 103 ? 8.588 -5.172 1.634 1.00 97.12 103 GLY A C 1
ATOM 802 O O . GLY A 1 103 ? 7.718 -5.754 2.275 1.00 97.12 103 GLY A O 1
ATOM 803 N N . ILE A 1 104 ? 9.345 -4.232 2.208 1.00 96.94 104 ILE A N 1
ATOM 804 C CA . ILE A 1 104 ? 9.167 -3.806 3.605 1.00 96.94 104 ILE A CA 1
ATOM 805 C C . ILE A 1 104 ? 7.782 -3.200 3.885 1.00 96.94 104 ILE A C 1
ATOM 807 O O . ILE A 1 104 ? 7.282 -3.294 5.001 1.00 96.94 104 ILE A O 1
ATOM 811 N N . THR A 1 105 ? 7.134 -2.606 2.881 1.00 98.00 105 THR A N 1
ATOM 812 C CA . THR A 1 105 ? 5.774 -2.068 3.025 1.00 98.00 105 THR A CA 1
ATOM 813 C C . THR A 1 105 ? 4.759 -3.202 3.185 1.00 98.00 105 THR A C 1
ATOM 815 O O . THR A 1 105 ? 3.824 -3.072 3.969 1.00 98.00 105 THR A O 1
ATOM 818 N N . SER A 1 106 ? 4.993 -4.361 2.556 1.00 98.31 106 SER A N 1
ATOM 819 C CA . SER A 1 106 ? 4.214 -5.580 2.802 1.00 98.31 106 SER A CA 1
ATOM 820 C C . SER A 1 106 ? 4.357 -6.059 4.245 1.00 98.31 106 SER A C 1
ATOM 822 O O . SER A 1 106 ? 3.351 -6.320 4.901 1.00 98.31 106 SER A O 1
ATOM 824 N N . LEU A 1 107 ? 5.584 -6.085 4.778 1.00 97.44 107 LEU A N 1
ATOM 825 C CA . LEU A 1 107 ? 5.818 -6.386 6.195 1.00 97.44 107 LEU A CA 1
ATOM 826 C C . LEU A 1 107 ? 5.099 -5.404 7.121 1.00 97.44 107 LEU A C 1
ATOM 828 O O . LEU A 1 107 ? 4.462 -5.838 8.074 1.00 97.44 107 LEU A O 1
ATOM 832 N N . LEU A 1 108 ? 5.172 -4.098 6.843 1.00 98.50 108 LEU A N 1
ATOM 833 C CA . LEU A 1 108 ? 4.514 -3.079 7.663 1.00 98.50 108 LEU A CA 1
ATOM 834 C C . LEU A 1 108 ? 2.996 -3.289 7.708 1.00 98.50 108 LEU A C 1
ATOM 836 O O . LEU A 1 108 ? 2.419 -3.302 8.791 1.00 98.50 108 LEU A O 1
ATOM 840 N N . THR A 1 109 ? 2.355 -3.516 6.557 1.00 98.38 109 THR A N 1
ATOM 841 C CA . THR A 1 109 ? 0.901 -3.754 6.512 1.00 98.38 109 THR A CA 1
ATOM 842 C C . THR A 1 109 ? 0.480 -4.986 7.311 1.00 98.38 109 THR A C 1
ATOM 844 O O . THR A 1 109 ? -0.470 -4.911 8.087 1.00 98.38 109 THR A O 1
ATOM 847 N N . LEU A 1 110 ? 1.212 -6.100 7.194 1.00 98.50 110 LEU A N 1
ATOM 848 C CA . LEU A 1 110 ? 0.938 -7.295 7.991 1.00 98.50 110 LEU A CA 1
ATOM 849 C C . LEU A 1 110 ? 1.239 -7.081 9.473 1.00 98.50 110 LEU A C 1
ATOM 851 O O . LEU A 1 110 ? 0.529 -7.624 10.314 1.00 98.50 110 LEU A O 1
ATOM 855 N N . LYS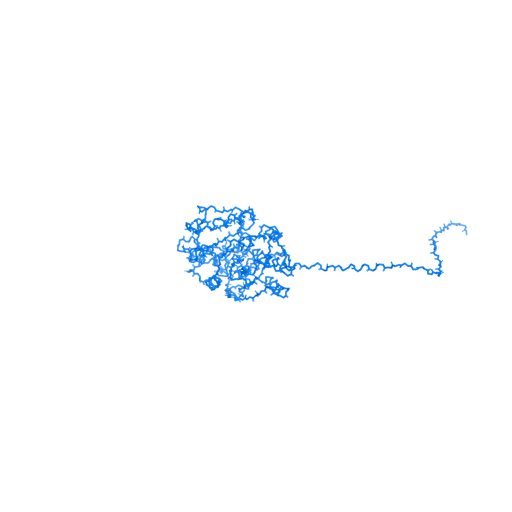 A 1 111 ? 2.260 -6.282 9.808 1.00 98.56 111 LYS A N 1
ATOM 856 C CA . LYS A 1 111 ? 2.600 -5.987 11.200 1.00 98.56 111 LYS A CA 1
ATOM 857 C C . LYS A 1 111 ? 1.508 -5.177 11.891 1.00 98.56 111 LYS A C 1
ATOM 859 O O . LYS A 1 111 ? 1.185 -5.472 13.036 1.00 98.56 111 LYS A O 1
ATOM 864 N N . LEU A 1 112 ? 0.928 -4.201 11.193 1.00 98.75 112 LEU A N 1
ATOM 865 C CA . LEU A 1 112 ? -0.228 -3.443 11.677 1.00 98.75 112 LEU A CA 1
ATOM 866 C C . LEU A 1 112 ? -1.441 -4.363 11.877 1.00 98.75 112 LEU A C 1
ATOM 868 O O . LEU A 1 112 ? -2.052 -4.337 12.940 1.00 98.75 112 LEU A O 1
ATOM 872 N N . ALA A 1 113 ? -1.738 -5.233 10.904 1.00 98.62 113 ALA A N 1
ATOM 873 C CA . ALA A 1 113 ? -2.829 -6.200 11.024 1.00 98.62 113 ALA A CA 1
ATOM 874 C C . ALA A 1 113 ? -2.636 -7.161 12.213 1.00 98.62 113 ALA A C 1
ATOM 876 O O . ALA A 1 113 ? -3.578 -7.395 12.968 1.00 98.62 113 ALA A O 1
ATOM 877 N N . GLU A 1 114 ? -1.419 -7.681 12.410 1.00 98.56 114 GLU A N 1
ATOM 878 C CA . GLU A 1 114 ? -1.072 -8.512 13.567 1.00 98.56 114 GLU A CA 1
ATOM 879 C C . GLU A 1 114 ? -1.275 -7.759 14.884 1.00 98.56 114 GLU A C 1
ATOM 881 O O . GLU A 1 114 ? -1.875 -8.307 15.807 1.00 98.56 114 GLU A O 1
ATOM 886 N N . ASP A 1 115 ? -0.772 -6.524 14.983 1.00 98.31 115 ASP A N 1
ATOM 887 C CA . ASP A 1 115 ? -0.858 -5.739 16.215 1.00 98.31 115 ASP A CA 1
ATOM 888 C C . ASP A 1 115 ? -2.315 -5.479 16.601 1.00 98.31 115 ASP A C 1
ATOM 890 O O . ASP A 1 115 ? -2.702 -5.721 17.743 1.00 98.31 115 ASP A O 1
ATOM 894 N N . TYR A 1 116 ? -3.142 -5.074 15.638 1.00 98.50 116 TYR A N 1
ATOM 895 C CA . TYR A 1 116 ? -4.554 -4.784 15.878 1.00 98.50 116 TYR A CA 1
ATOM 896 C C . TYR A 1 116 ? -5.336 -6.052 16.229 1.00 98.50 116 TYR A C 1
ATOM 898 O O . TYR A 1 116 ? -6.110 -6.052 17.184 1.00 98.50 116 TYR A O 1
ATOM 906 N N . ALA A 1 117 ? -5.104 -7.157 15.514 1.00 98.06 117 ALA A N 1
ATOM 907 C CA . ALA A 1 117 ? -5.769 -8.427 15.796 1.00 98.06 117 ALA A CA 1
ATOM 908 C C . ALA A 1 117 ? -5.370 -8.999 17.163 1.00 98.06 117 ALA A C 1
ATOM 910 O O . ALA A 1 117 ? -6.217 -9.536 17.881 1.00 98.06 117 ALA A O 1
ATOM 911 N N . LYS A 1 118 ? -4.098 -8.845 17.552 1.00 97.31 118 LYS A N 1
ATOM 912 C CA . LYS A 1 118 ? -3.607 -9.230 18.877 1.00 97.31 118 LYS A CA 1
ATOM 913 C C . LYS A 1 118 ? -4.297 -8.435 19.982 1.00 97.31 118 LYS A C 1
ATOM 915 O O . LYS A 1 118 ? -4.796 -9.050 20.920 1.00 97.31 118 LYS A O 1
ATOM 920 N N . HIS A 1 119 ? -4.337 -7.107 19.870 1.00 97.06 119 HIS A N 1
ATOM 921 C CA . HIS A 1 119 ? -4.958 -6.259 20.892 1.00 97.06 119 HIS A CA 1
ATOM 922 C C . HIS A 1 119 ? -6.470 -6.491 20.968 1.00 97.06 119 HIS A C 1
ATOM 924 O O . HIS A 1 119 ? -6.998 -6.615 22.069 1.00 97.06 119 HIS A O 1
ATOM 930 N N . LEU A 1 120 ? -7.144 -6.694 19.829 1.00 96.69 120 LEU A N 1
ATOM 931 C CA . LEU A 1 120 ? -8.557 -7.082 19.802 1.00 96.69 120 LEU A CA 1
ATOM 932 C C . LEU A 1 120 ? -8.798 -8.416 20.528 1.00 96.69 120 LEU A C 1
ATOM 934 O O . LEU A 1 120 ? -9.665 -8.494 21.390 1.00 96.69 120 LEU A O 1
ATOM 938 N N . LYS A 1 121 ? -7.998 -9.455 20.243 1.00 95.81 121 LYS A N 1
ATOM 939 C CA . LYS A 1 121 ? -8.102 -10.768 20.914 1.00 95.81 121 LYS A CA 1
ATOM 940 C C . LYS A 1 121 ? -7.884 -10.677 22.430 1.00 95.81 121 LYS A C 1
ATOM 942 O O . LYS A 1 121 ? -8.358 -11.532 23.171 1.00 95.81 121 LYS A O 1
ATOM 947 N N . GLN A 1 122 ? -7.127 -9.681 22.879 1.00 95.19 122 GLN A N 1
ATOM 948 C CA . GLN A 1 122 ? -6.801 -9.456 24.286 1.00 95.19 122 GLN A CA 1
ATOM 949 C C . GLN A 1 122 ? -7.736 -8.443 24.961 1.00 95.19 122 GLN A C 1
ATOM 951 O O . GLN A 1 122 ? -7.545 -8.180 26.147 1.00 95.19 122 GLN A O 1
ATOM 956 N N . SER A 1 123 ? -8.711 -7.882 24.233 1.00 94.44 123 SER A N 1
ATOM 957 C CA . SER A 1 123 ? -9.559 -6.769 24.684 1.00 94.44 123 SER A CA 1
ATOM 958 C C . SER A 1 123 ? -8.730 -5.609 25.254 1.00 94.44 123 SER A C 1
ATOM 960 O O . SER A 1 123 ? -9.038 -5.058 26.308 1.00 94.44 123 SER A O 1
ATOM 962 N N . GLN A 1 124 ? -7.625 -5.280 24.578 1.00 94.75 124 GLN A N 1
ATOM 963 C CA . GLN A 1 124 ? -6.696 -4.223 24.967 1.00 94.75 124 GLN A CA 1
ATOM 964 C C . GLN A 1 124 ? -6.791 -3.028 24.025 1.00 94.75 124 GLN A C 1
ATOM 966 O O . GLN A 1 124 ? -6.931 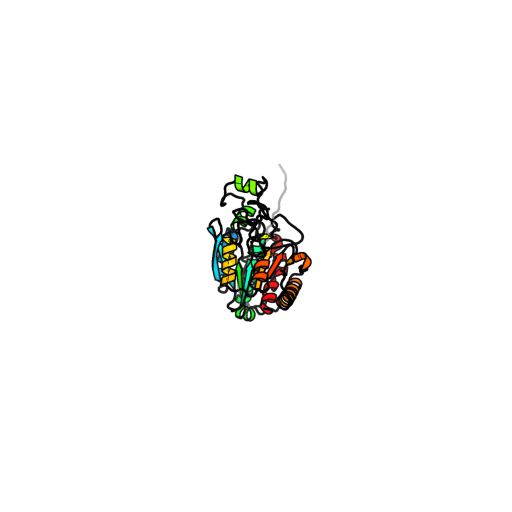-3.170 22.810 1.00 94.75 124 GLN A O 1
ATOM 971 N N . GLU A 1 125 ? -6.647 -1.840 24.600 1.00 96.12 125 GLU A N 1
ATOM 972 C CA . GLU A 1 125 ? -6.488 -0.608 23.839 1.00 96.12 125 GLU A CA 1
ATOM 973 C C . GLU A 1 125 ? -5.085 -0.514 23.233 1.00 96.12 125 GLU A C 1
ATOM 975 O O . GLU A 1 125 ? -4.106 -1.040 23.771 1.00 96.12 125 GLU A O 1
ATOM 980 N N . ILE A 1 126 ? -4.976 0.219 22.129 1.00 97.06 126 ILE A N 1
ATOM 981 C CA . ILE A 1 126 ? -3.691 0.656 21.582 1.00 97.06 126 ILE A CA 1
ATOM 982 C C . ILE A 1 126 ? -3.621 2.149 21.817 1.00 97.06 126 ILE A C 1
ATOM 984 O O . ILE A 1 126 ? -4.376 2.872 21.194 1.00 97.06 126 ILE A O 1
ATOM 988 N N . GLU A 1 127 ? -2.741 2.617 22.702 1.00 94.69 127 GLU A N 1
ATOM 989 C CA . GLU A 1 127 ? -2.466 4.058 22.872 1.00 94.69 127 GLU A CA 1
ATOM 990 C C . GLU A 1 127 ? -3.739 4.915 23.076 1.00 94.69 127 GLU A C 1
ATOM 992 O O . GLU A 1 127 ? -3.826 6.041 22.601 1.00 94.69 127 GLU A O 1
ATOM 997 N N . GLY A 1 128 ? -4.730 4.367 23.794 1.00 94.81 128 GLY A N 1
ATOM 998 C CA . GLY A 1 128 ? -6.014 5.014 24.091 1.00 94.81 128 GLY A CA 1
ATOM 999 C C . GLY A 1 128 ? -7.123 4.790 23.054 1.00 94.81 128 GLY A C 1
ATOM 1000 O O . GLY A 1 128 ? -8.247 5.236 23.267 1.00 94.81 128 GLY A O 1
ATOM 1001 N N . TYR A 1 129 ? -6.851 4.096 21.944 1.00 96.88 129 TYR A N 1
ATOM 1002 C CA . TYR A 1 129 ? -7.880 3.691 20.984 1.00 96.88 129 TYR A CA 1
ATOM 1003 C C . TYR A 1 129 ? -8.556 2.392 21.442 1.00 96.88 129 TYR A C 1
ATOM 1005 O O . TYR A 1 129 ? -7.895 1.358 21.594 1.00 96.88 129 TYR A O 1
ATOM 1013 N N . ASN A 1 130 ? -9.882 2.425 21.598 1.00 95.94 130 ASN A N 1
ATOM 1014 C CA . ASN A 1 130 ? -10.697 1.235 21.836 1.00 95.94 130 ASN A CA 1
ATOM 1015 C C . ASN A 1 130 ? -10.913 0.475 20.516 1.00 95.94 130 ASN A C 1
ATOM 1017 O O . ASN A 1 130 ? -11.687 0.895 19.655 1.00 95.94 130 ASN A O 1
ATOM 1021 N N . LEU A 1 131 ? -10.202 -0.644 20.350 1.00 95.44 131 LEU A N 1
ATOM 1022 C CA . LEU A 1 131 ? -10.203 -1.419 19.106 1.00 95.44 131 LEU A CA 1
ATOM 1023 C C . LEU A 1 131 ? -11.549 -2.089 18.822 1.00 95.44 131 LEU A C 1
ATOM 1025 O O . LEU A 1 131 ? -11.917 -2.196 17.658 1.00 95.44 131 LEU A O 1
ATOM 1029 N N . GLU A 1 132 ? -12.274 -2.533 19.846 1.00 95.19 132 GLU A N 1
ATOM 1030 C CA . GLU A 1 132 ? -13.563 -3.210 19.673 1.00 95.19 132 GLU A CA 1
ATOM 1031 C C . GLU A 1 132 ? -14.611 -2.230 19.133 1.00 95.1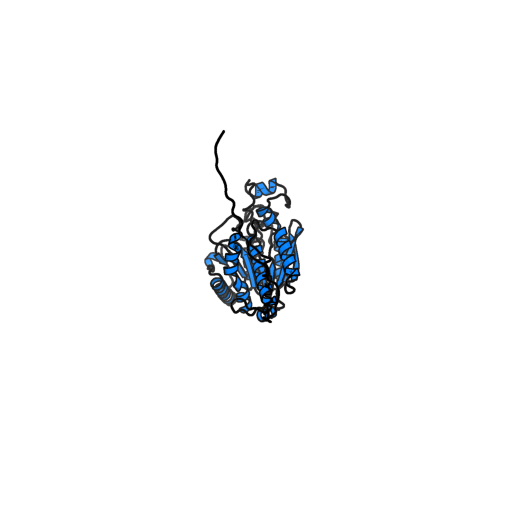9 132 GLU A C 1
ATOM 1033 O O . GLU A 1 132 ? -15.161 -2.444 18.053 1.00 95.19 132 GLU A O 1
ATOM 1038 N N . GLU A 1 133 ? -14.773 -1.077 19.792 1.00 95.62 133 GLU A N 1
ATOM 1039 C CA . GLU A 1 133 ? -15.714 -0.040 19.353 1.00 95.62 133 GLU A CA 1
ATOM 1040 C C . GLU A 1 133 ? -15.377 0.488 17.948 1.00 95.62 133 GLU A C 1
ATOM 1042 O O . GLU A 1 133 ? -16.263 0.767 17.131 1.00 95.62 133 GLU A O 1
ATOM 1047 N N . LEU A 1 134 ? -14.084 0.640 17.656 1.00 97.12 134 LEU A N 1
ATOM 1048 C CA . LEU A 1 134 ? -13.628 1.135 16.366 1.00 97.12 134 LEU A CA 1
ATOM 1049 C C . LEU A 1 134 ? -13.878 0.113 15.250 1.00 97.12 134 LEU A C 1
ATOM 1051 O O . LEU A 1 134 ? -14.370 0.481 14.179 1.00 97.12 134 LEU A O 1
ATOM 1055 N N . LEU A 1 135 ? -13.578 -1.166 15.492 1.00 97.12 135 LEU A N 1
ATOM 1056 C CA . LEU A 1 135 ? -13.709 -2.236 14.499 1.00 97.12 135 LEU A CA 1
ATOM 1057 C C . LEU A 1 135 ? -15.158 -2.703 14.276 1.00 97.12 135 LEU A C 1
ATOM 1059 O O . LEU A 1 135 ? -15.452 -3.291 13.231 1.00 97.12 135 LEU A O 1
ATOM 1063 N N . ASP A 1 136 ? -16.076 -2.360 15.180 1.00 97.06 136 ASP A N 1
ATOM 1064 C CA . ASP A 1 136 ? -17.524 -2.472 14.958 1.00 97.06 136 ASP A CA 1
ATOM 1065 C C . ASP A 1 136 ? -18.056 -1.430 13.959 1.00 97.06 136 ASP A C 1
ATOM 1067 O O . ASP A 1 136 ? -19.087 -1.624 13.308 1.00 97.06 136 ASP A O 1
ATOM 1071 N N . LYS A 1 137 ? -17.345 -0.309 13.792 1.00 97.94 137 LYS A N 1
ATOM 1072 C CA . LYS A 1 137 ? -17.711 0.777 12.863 1.00 97.94 137 LYS A CA 1
ATOM 1073 C C . LYS A 1 137 ? -16.919 0.716 11.560 1.00 97.94 137 LYS A C 1
ATOM 1075 O O . LYS A 1 137 ? -17.473 1.015 10.493 1.00 97.94 137 LYS A O 1
ATOM 1080 N N . VAL A 1 138 ? -15.670 0.253 11.627 1.00 98.44 138 VAL A N 1
ATOM 1081 C CA . VAL A 1 138 ? -14.719 0.204 10.513 1.00 98.44 138 VAL A CA 1
ATOM 1082 C C . VAL A 1 138 ? -14.177 -1.208 10.275 1.00 98.44 138 VAL A C 1
ATOM 1084 O O . VAL A 1 138 ? -13.776 -1.904 11.196 1.00 98.44 138 VAL A O 1
ATOM 1087 N N . THR A 1 139 ? -14.078 -1.606 9.009 1.00 98.75 139 THR A N 1
ATOM 1088 C CA . THR A 1 139 ? -13.303 -2.776 8.576 1.00 98.75 139 THR A CA 1
ATOM 1089 C C . THR A 1 139 ? -12.037 -2.324 7.848 1.00 98.75 139 THR A C 1
ATOM 1091 O O . THR A 1 139 ? -12.109 -1.690 6.788 1.00 98.75 139 THR A O 1
ATOM 1094 N N . PHE A 1 140 ? -10.863 -2.700 8.353 1.00 98.88 140 PHE A N 1
ATOM 1095 C CA . PHE A 1 140 ? -9.608 -2.532 7.618 1.00 98.88 140 PHE A CA 1
ATOM 1096 C C . PHE A 1 140 ? -9.461 -3.626 6.560 1.00 98.88 140 PHE A C 1
ATOM 1098 O O . PHE A 1 140 ? -9.654 -4.807 6.837 1.00 98.88 140 PHE A O 1
ATOM 1105 N N . CYS A 1 141 ? -9.112 -3.227 5.340 1.00 98.94 141 CYS A N 1
ATOM 1106 C CA . CYS A 1 141 ? -8.922 -4.097 4.184 1.00 98.94 141 CYS A CA 1
ATOM 1107 C C . CYS A 1 141 ? -7.461 -4.004 3.723 1.00 98.94 141 CYS A C 1
ATOM 1109 O O . CYS A 1 141 ? -7.110 -3.104 2.959 1.00 98.94 141 CYS A O 1
ATOM 1111 N N . PHE A 1 142 ? -6.608 -4.914 4.191 1.00 98.94 142 PHE A N 1
ATOM 1112 C CA . PHE A 1 142 ? -5.178 -4.935 3.889 1.00 98.94 142 PHE A CA 1
ATOM 1113 C C . PHE A 1 142 ? -4.880 -5.737 2.619 1.00 98.94 142 PHE A C 1
ATOM 1115 O O . PHE A 1 142 ? -5.168 -6.929 2.543 1.00 98.94 142 PHE A O 1
ATOM 1122 N N . ILE A 1 143 ? -4.238 -5.099 1.643 1.00 98.88 143 ILE A N 1
ATOM 1123 C CA . ILE A 1 143 ? -3.654 -5.717 0.453 1.00 98.88 143 ILE A CA 1
ATOM 1124 C C . ILE A 1 143 ? -2.136 -5.671 0.654 1.00 98.88 143 ILE A C 1
ATOM 1126 O O . ILE A 1 143 ? -1.498 -4.686 0.270 1.00 98.88 143 ILE A O 1
ATOM 1130 N N . PRO A 1 144 ? -1.529 -6.684 1.298 1.00 98.44 144 PRO A N 1
ATOM 1131 C CA . PRO A 1 144 ? -0.151 -6.569 1.760 1.00 98.44 144 PRO A CA 1
ATOM 1132 C C . PRO A 1 144 ? 0.852 -6.521 0.609 1.00 98.44 144 PRO A C 1
ATOM 1134 O O . PRO A 1 144 ? 1.895 -5.884 0.720 1.00 98.44 144 PRO A O 1
ATOM 1137 N N . MET A 1 145 ? 0.561 -7.188 -0.508 1.00 98.75 145 MET A N 1
ATOM 1138 C CA . MET A 1 145 ? 1.487 -7.300 -1.628 1.00 98.75 145 MET A CA 1
ATOM 1139 C C . MET A 1 145 ? 0.744 -7.225 -2.959 1.00 98.75 145 MET A C 1
ATOM 1141 O O . MET A 1 145 ? 0.275 -8.238 -3.478 1.00 98.75 145 MET A O 1
ATOM 1145 N N . LEU A 1 146 ? 0.653 -6.017 -3.519 1.00 98.88 146 LEU A N 1
ATOM 1146 C CA . LEU A 1 146 ? 0.028 -5.808 -4.827 1.00 98.88 146 LEU A CA 1
ATOM 1147 C C . LEU A 1 146 ? 0.899 -6.315 -5.989 1.00 98.88 146 LEU A C 1
ATOM 1149 O O . LEU A 1 146 ? 0.369 -6.779 -6.992 1.00 98.88 146 LEU A O 1
ATOM 1153 N N . ASN A 1 147 ? 2.227 -6.236 -5.861 1.00 98.75 147 ASN A N 1
ATOM 1154 C CA . ASN A 1 147 ? 3.191 -6.559 -6.913 1.00 98.75 147 ASN A CA 1
ATOM 1155 C C . ASN A 1 147 ? 4.097 -7.744 -6.536 1.00 98.75 147 ASN A C 1
ATOM 1157 O O . ASN A 1 147 ? 5.309 -7.567 -6.364 1.00 98.75 147 ASN A O 1
ATOM 1161 N N . PRO A 1 148 ? 3.545 -8.962 -6.397 1.00 98.62 148 PRO A N 1
ATOM 1162 C CA . PRO A 1 148 ? 4.346 -10.111 -5.999 1.00 98.62 148 PRO A CA 1
ATOM 1163 C C . PRO A 1 148 ? 5.435 -10.441 -7.027 1.00 98.62 148 PRO A C 1
ATOM 1165 O O . PRO A 1 148 ? 6.535 -10.820 -6.644 1.00 98.62 148 PRO A O 1
ATOM 1168 N N . ASP A 1 149 ? 5.182 -10.229 -8.320 1.00 98.50 149 ASP A N 1
ATOM 1169 C CA . ASP A 1 149 ? 6.153 -10.526 -9.379 1.00 98.50 149 ASP A CA 1
ATOM 1170 C C . ASP A 1 149 ? 7.338 -9.555 -9.357 1.00 98.50 149 ASP A C 1
ATOM 1172 O O . ASP A 1 149 ? 8.494 -9.961 -9.426 1.00 98.50 149 ASP A O 1
ATOM 1176 N N . GLY A 1 150 ? 7.072 -8.256 -9.196 1.00 98.25 150 GLY A N 1
ATOM 1177 C CA . GLY A 1 150 ? 8.128 -7.260 -9.049 1.00 98.25 150 GLY A CA 1
ATOM 1178 C C . GLY A 1 150 ? 8.980 -7.482 -7.799 1.00 98.25 150 GLY A C 1
ATOM 1179 O O . GLY A 1 150 ? 10.187 -7.238 -7.846 1.00 98.25 150 GLY A O 1
ATOM 1180 N N . ILE A 1 151 ? 8.372 -7.937 -6.698 1.00 97.94 151 ILE A N 1
ATOM 1181 C CA . ILE A 1 151 ? 9.082 -8.246 -5.448 1.00 97.94 151 ILE A CA 1
ATOM 1182 C C . ILE A 1 151 ? 9.964 -9.480 -5.610 1.00 97.94 151 ILE A C 1
ATOM 1184 O O . ILE A 1 151 ? 11.127 -9.446 -5.209 1.00 97.94 151 ILE A O 1
ATOM 1188 N N . GLU A 1 152 ? 9.474 -10.536 -6.256 1.00 98.00 152 GLU A N 1
ATOM 1189 C CA . GLU A 1 152 ? 10.285 -11.718 -6.569 1.00 98.00 152 GLU A CA 1
ATOM 1190 C C . GLU A 1 152 ? 11.461 -11.366 -7.491 1.00 98.00 152 GLU A C 1
ATOM 1192 O O . GLU A 1 152 ? 12.590 -11.770 -7.218 1.00 98.00 152 GLU A O 1
ATOM 1197 N N . ILE A 1 153 ? 11.253 -10.501 -8.494 1.00 97.75 153 ILE A N 1
ATOM 1198 C CA . ILE A 1 153 ? 12.350 -9.975 -9.321 1.00 97.75 153 ILE A CA 1
ATOM 1199 C C . ILE A 1 153 ? 13.378 -9.226 -8.467 1.00 97.75 153 ILE A C 1
ATOM 1201 O O . ILE A 1 153 ? 14.581 -9.450 -8.609 1.00 97.75 153 ILE A O 1
ATOM 1205 N N . ALA A 1 154 ? 12.933 -8.328 -7.586 1.00 96.94 154 ALA A N 1
ATOM 1206 C CA . ALA A 1 154 ? 13.838 -7.512 -6.783 1.00 96.94 154 ALA A CA 1
ATOM 1207 C C . ALA A 1 154 ? 14.643 -8.330 -5.756 1.00 96.94 154 ALA A C 1
ATOM 1209 O O . ALA A 1 154 ? 15.793 -7.989 -5.475 1.00 96.94 154 ALA A O 1
ATOM 1210 N N . THR A 1 155 ? 14.056 -9.402 -5.223 1.00 95.12 155 THR A N 1
ATOM 1211 C CA . THR A 1 155 ? 14.643 -10.243 -4.165 1.00 95.12 155 THR A CA 1
ATOM 1212 C C . THR A 1 155 ? 15.470 -11.399 -4.724 1.00 95.12 155 THR A C 1
ATOM 1214 O O . THR A 1 155 ? 16.611 -11.601 -4.312 1.00 95.12 155 THR A O 1
ATOM 1217 N N . HIS A 1 156 ? 14.938 -12.129 -5.704 1.00 94.94 156 HIS A N 1
ATOM 1218 C CA . HIS A 1 156 ? 15.512 -13.379 -6.214 1.00 94.94 156 HIS A CA 1
ATOM 1219 C C . HIS A 1 156 ? 16.018 -13.286 -7.661 1.00 94.94 156 HIS A C 1
ATOM 1221 O O . HIS A 1 156 ? 16.588 -14.247 -8.193 1.00 94.94 156 HIS A O 1
ATOM 1227 N N . GLY A 1 157 ? 15.832 -12.140 -8.318 1.00 94.75 157 GLY A N 1
ATOM 1228 C CA . GLY A 1 157 ? 16.088 -11.997 -9.744 1.00 94.75 157 GLY A CA 1
ATOM 1229 C C . GLY A 1 157 ? 15.034 -12.719 -10.585 1.00 94.75 157 GLY A C 1
ATOM 1230 O O . GLY A 1 157 ? 13.895 -12.905 -10.187 1.00 94.75 157 GLY A O 1
ATOM 1231 N N . ILE A 1 158 ? 15.415 -13.126 -11.792 1.00 94.62 158 ILE A N 1
ATOM 1232 C CA . ILE A 1 158 ? 14.462 -13.426 -12.875 1.00 94.62 158 ILE A CA 1
ATOM 1233 C C . ILE A 1 158 ? 14.247 -14.922 -13.149 1.00 94.62 158 ILE A C 1
ATOM 1235 O O . ILE A 1 158 ? 13.853 -15.297 -14.249 1.00 94.62 158 ILE A O 1
ATOM 1239 N N . LYS A 1 159 ? 14.574 -15.801 -12.193 1.00 84.00 159 LYS A N 1
ATOM 1240 C CA . LYS A 1 159 ? 14.595 -17.258 -12.438 1.00 84.00 159 LYS A CA 1
ATOM 1241 C C . LYS A 1 159 ? 13.215 -17.841 -12.767 1.00 84.00 159 LYS A C 1
ATOM 1243 O O . LYS A 1 159 ? 13.141 -18.752 -13.580 1.00 84.00 159 LYS A O 1
ATOM 1248 N N . ASN A 1 160 ? 12.154 -17.309 -12.162 1.00 76.31 160 ASN A N 1
ATOM 1249 C CA . ASN A 1 160 ? 10.788 -17.843 -12.250 1.00 76.31 160 ASN A CA 1
ATOM 1250 C C . ASN A 1 160 ? 9.802 -16.809 -12.812 1.00 76.31 160 ASN A C 1
ATOM 1252 O O . ASN A 1 160 ? 8.643 -16.758 -12.405 1.00 76.31 160 ASN A O 1
ATOM 1256 N N . GLU A 1 161 ? 10.284 -15.938 -13.695 1.00 88.19 161 GLU A N 1
ATOM 1257 C CA . GLU A 1 161 ? 9.562 -14.733 -14.088 1.00 88.19 161 GLU A CA 1
ATOM 1258 C C . GLU A 1 161 ? 8.981 -14.819 -15.500 1.00 88.19 161 GLU A C 1
ATOM 1260 O O . GLU A 1 161 ? 9.312 -15.687 -16.303 1.00 88.19 161 GLU A O 1
ATOM 1265 N N . VAL A 1 162 ? 8.046 -13.919 -15.793 1.00 83.12 162 VAL A N 1
ATOM 1266 C CA . VAL A 1 162 ? 7.106 -14.037 -16.922 1.00 83.12 162 VAL A CA 1
ATOM 1267 C C . VAL A 1 162 ? 7.700 -13.754 -18.305 1.00 83.12 162 VAL A C 1
ATOM 1269 O O . VAL A 1 162 ? 6.998 -13.873 -19.313 1.00 83.12 162 VAL A O 1
ATOM 1272 N N . LYS A 1 163 ? 8.962 -13.324 -18.374 1.00 94.06 163 LYS A N 1
ATOM 1273 C CA . LYS A 1 163 ? 9.687 -12.999 -19.610 1.00 94.06 163 LYS A CA 1
ATOM 1274 C C . LYS A 1 163 ? 11.074 -13.638 -19.619 1.00 94.06 163 LYS A C 1
ATOM 1276 O O . LYS A 1 163 ? 11.574 -14.098 -18.599 1.00 94.06 163 LYS A O 1
ATOM 1281 N N . ASP A 1 164 ? 11.706 -13.658 -20.788 1.00 93.50 164 ASP A N 1
ATOM 1282 C CA . ASP A 1 164 ? 13.072 -14.155 -20.915 1.00 93.50 164 ASP A CA 1
ATOM 1283 C C . ASP A 1 164 ? 14.111 -13.208 -20.280 1.00 93.50 164 ASP A C 1
ATOM 1285 O O . ASP A 1 164 ? 13.857 -12.043 -19.952 1.00 93.50 164 ASP A O 1
ATOM 1289 N N . ARG A 1 165 ? 15.335 -13.717 -20.123 1.00 95.31 165 ARG A N 1
ATOM 1290 C CA . ARG A 1 165 ? 16.45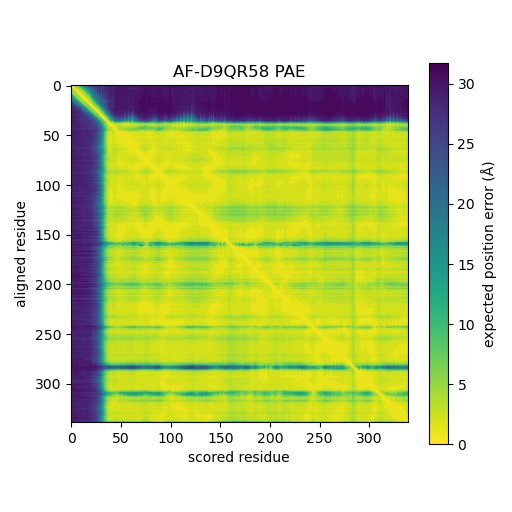8 -12.970 -19.548 1.00 95.31 165 ARG A CA 1
ATOM 1291 C C . ARG A 1 165 ? 16.828 -11.713 -20.332 1.00 95.31 165 ARG A C 1
ATOM 1293 O O . ARG A 1 165 ? 17.179 -10.709 -19.712 1.00 95.31 165 ARG A O 1
ATOM 1300 N N . ASN A 1 166 ? 16.761 -11.750 -21.660 1.00 96.75 166 ASN A N 1
ATOM 1301 C CA . ASN A 1 166 ? 17.165 -10.625 -22.502 1.00 96.75 166 ASN A CA 1
ATOM 1302 C C . ASN A 1 166 ? 16.207 -9.446 -22.335 1.00 96.75 166 ASN A C 1
ATOM 1304 O O . ASN A 1 166 ? 16.656 -8.302 -22.237 1.00 96.75 166 ASN A O 1
ATOM 1308 N N . PHE A 1 167 ? 14.907 -9.722 -22.218 1.00 97.75 167 PHE A N 1
ATOM 1309 C CA . PHE A 1 167 ? 13.904 -8.728 -21.869 1.00 97.75 167 PHE A CA 1
ATOM 1310 C C . PHE A 1 167 ? 14.265 -8.016 -20.564 1.00 97.75 167 PHE A C 1
ATOM 1312 O O . PHE A 1 167 ? 14.348 -6.787 -20.540 1.00 97.75 167 PHE A O 1
ATOM 1319 N N . TYR A 1 168 ? 14.520 -8.769 -19.491 1.00 97.88 168 TYR A N 1
ATOM 1320 C CA . TYR A 1 168 ? 14.785 -8.180 -18.179 1.00 97.88 168 TYR A CA 1
ATOM 1321 C C . TYR A 1 168 ? 16.099 -7.408 -18.125 1.00 97.88 168 TYR A C 1
ATOM 1323 O O . TYR A 1 168 ? 16.134 -6.324 -17.547 1.00 97.88 168 TYR A O 1
ATOM 1331 N N . LEU A 1 169 ? 17.162 -7.912 -18.759 1.00 97.38 169 LEU A N 1
ATOM 1332 C CA . LEU A 1 169 ? 18.425 -7.181 -18.861 1.00 97.38 169 LEU A CA 1
ATOM 1333 C C . LEU A 1 169 ? 18.233 -5.868 -19.623 1.00 97.38 169 LEU A C 1
ATOM 1335 O O . LEU A 1 169 ? 18.648 -4.822 -19.134 1.00 97.38 169 LEU A O 1
ATOM 1339 N N . LYS A 1 170 ? 17.535 -5.882 -20.767 1.00 97.88 170 LYS A N 1
ATOM 1340 C CA . LYS A 1 170 ? 17.232 -4.663 -21.532 1.00 97.88 170 LYS A CA 1
ATOM 1341 C C . LYS A 1 170 ? 16.393 -3.676 -20.715 1.00 97.88 170 LYS A C 1
ATOM 1343 O O . LYS A 1 170 ? 16.736 -2.499 -20.631 1.00 97.88 170 LYS A O 1
ATOM 1348 N N . ALA A 1 171 ? 15.325 -4.153 -20.078 1.00 97.94 171 ALA A N 1
ATOM 1349 C CA . ALA A 1 171 ? 14.452 -3.340 -19.234 1.00 97.94 171 ALA A CA 1
ATOM 1350 C C . ALA A 1 171 ? 15.176 -2.789 -17.990 1.00 97.94 171 ALA A C 1
ATOM 1352 O O . ALA A 1 171 ? 14.788 -1.740 -17.472 1.00 97.94 171 ALA A O 1
ATOM 1353 N N . ASN A 1 172 ? 16.229 -3.468 -17.526 1.00 97.88 172 ASN A N 1
ATOM 1354 C CA . ASN A 1 172 ? 17.077 -3.053 -16.410 1.00 97.88 172 ASN A CA 1
ATOM 1355 C C . ASN A 1 172 ? 18.383 -2.368 -16.853 1.00 97.88 172 ASN A C 1
ATOM 1357 O O . ASN A 1 172 ? 19.342 -2.325 -16.084 1.00 97.88 172 ASN A O 1
ATOM 1361 N N . GLU A 1 173 ? 18.422 -1.805 -18.066 1.00 97.62 173 GLU A N 1
ATOM 1362 C CA . GLU A 1 173 ? 19.563 -1.026 -18.579 1.00 97.62 173 GLU A CA 1
ATOM 1363 C C . GLU A 1 173 ? 20.885 -1.829 -18.582 1.00 97.62 173 GLU A C 1
ATOM 1365 O O . GLU A 1 173 ? 21.944 -1.325 -18.224 1.00 97.62 173 GLU A O 1
ATOM 1370 N N . GLY A 1 174 ? 20.815 -3.113 -18.939 1.00 97.00 174 GLY A N 1
ATOM 1371 C CA . GLY A 1 174 ? 21.952 -4.039 -18.999 1.00 97.00 174 GLY A CA 1
ATOM 1372 C C . GLY A 1 174 ? 22.381 -4.621 -17.649 1.00 97.00 174 GLY A C 1
ATOM 1373 O O . GLY A 1 174 ? 23.221 -5.518 -17.613 1.00 97.00 174 GLY A O 1
ATOM 1374 N N . SER A 1 175 ? 21.807 -4.163 -16.532 1.00 96.31 175 SER A N 1
ATOM 1375 C CA . SER A 1 175 ? 22.194 -4.635 -15.202 1.00 96.31 175 SER A CA 1
ATOM 1376 C C . SER A 1 175 ? 21.618 -6.017 -14.879 1.00 96.31 175 SER A C 1
ATOM 1378 O O . SER A 1 175 ? 20.410 -6.246 -14.974 1.00 96.31 175 SER A O 1
ATOM 1380 N N . SER A 1 176 ? 22.479 -6.918 -14.401 1.00 94.06 176 SER A N 1
ATOM 1381 C CA . SER A 1 176 ? 22.101 -8.217 -13.827 1.00 94.06 176 SER A CA 1
ATOM 1382 C C . SER A 1 176 ? 21.665 -8.135 -12.356 1.00 94.06 176 SER A C 1
ATOM 1384 O O . SER A 1 176 ? 21.199 -9.131 -11.803 1.00 94.06 176 SER A O 1
ATOM 1386 N N . GLY A 1 177 ? 21.802 -6.964 -11.720 1.00 95.94 177 GLY A N 1
ATOM 1387 C CA . GLY A 1 177 ? 21.368 -6.705 -10.349 1.00 95.94 177 GLY A CA 1
ATOM 1388 C C . GLY A 1 177 ? 19.939 -6.166 -10.305 1.00 95.94 177 GLY A C 1
ATOM 1389 O O . GLY A 1 177 ? 19.674 -5.042 -10.739 1.00 95.94 177 GLY A O 1
ATOM 1390 N N . PHE A 1 178 ? 19.016 -6.948 -9.744 1.00 96.75 178 PHE A N 1
ATOM 1391 C CA . PHE A 1 178 ? 17.584 -6.635 -9.785 1.00 96.75 178 PHE A CA 1
ATOM 1392 C C . PHE A 1 178 ? 17.027 -5.945 -8.535 1.00 96.75 178 PHE A C 1
ATOM 1394 O O . PHE A 1 178 ? 15.902 -5.466 -8.594 1.00 96.75 178 PHE A O 1
ATOM 1401 N N . LYS A 1 179 ? 17.806 -5.755 -7.458 1.00 96.06 179 LYS A N 1
ATOM 1402 C CA . LYS A 1 179 ? 17.339 -5.093 -6.215 1.00 96.06 179 LYS A CA 1
ATOM 1403 C C . LYS A 1 179 ? 16.647 -3.740 -6.436 1.00 96.06 179 LYS A C 1
ATOM 1405 O O . LYS A 1 179 ? 15.743 -3.371 -5.697 1.00 96.06 179 LYS A O 1
ATOM 1410 N N . ARG A 1 180 ? 17.023 -3.006 -7.488 1.00 96.69 180 ARG A N 1
ATOM 1411 C CA . ARG A 1 180 ? 16.430 -1.704 -7.836 1.00 96.69 180 ARG A CA 1
ATOM 1412 C C . ARG A 1 180 ? 15.093 -1.774 -8.588 1.00 96.69 180 ARG A C 1
ATOM 1414 O O . ARG A 1 180 ? 14.517 -0.716 -8.872 1.00 96.69 180 ARG A O 1
ATOM 1421 N N . TRP A 1 181 ? 14.651 -2.969 -8.981 1.00 97.94 181 TRP A N 1
ATOM 1422 C CA . TRP A 1 181 ? 13.470 -3.193 -9.812 1.00 97.94 181 TRP A CA 1
ATOM 1423 C C . TRP A 1 181 ? 12.213 -2.681 -9.104 1.00 97.94 181 TRP A C 1
ATOM 1425 O O . TRP A 1 181 ? 11.889 -3.089 -7.996 1.00 97.94 181 TRP A O 1
ATOM 1435 N N . LYS A 1 182 ? 11.525 -1.724 -9.724 1.00 98.06 182 LYS A N 1
ATOM 1436 C CA . LYS A 1 182 ? 10.342 -1.042 -9.172 1.00 98.06 182 LYS A CA 1
ATOM 1437 C C . LYS A 1 182 ? 9.049 -1.538 -9.823 1.00 98.06 182 LYS A C 1
ATOM 1439 O O . LYS A 1 182 ? 8.013 -1.561 -9.172 1.00 98.06 182 LYS A O 1
ATOM 1444 N N . ALA A 1 183 ? 9.115 -1.905 -11.098 1.00 98.44 183 ALA A N 1
ATOM 1445 C CA . ALA A 1 183 ? 7.979 -2.306 -11.918 1.00 98.44 183 ALA A CA 1
ATOM 1446 C C . ALA A 1 183 ? 7.412 -3.699 -11.566 1.00 98.44 183 ALA A C 1
ATOM 1448 O O . ALA A 1 183 ? 7.945 -4.403 -10.710 1.00 98.44 183 ALA A O 1
ATOM 1449 N N . ASN A 1 184 ? 6.326 -4.103 -12.229 1.00 98.50 184 ASN A N 1
ATOM 1450 C CA . ASN A 1 184 ? 5.787 -5.464 -12.178 1.00 98.50 184 ASN A CA 1
ATOM 1451 C C . ASN A 1 184 ? 6.588 -6.447 -13.051 1.00 98.50 184 ASN A C 1
ATOM 1453 O O . ASN A 1 184 ? 7.616 -6.090 -13.640 1.00 98.50 184 ASN A O 1
ATOM 1457 N N . GLY A 1 185 ? 6.093 -7.683 -13.171 1.00 97.62 185 GLY A N 1
ATOM 1458 C CA . GLY A 1 185 ? 6.717 -8.747 -13.964 1.00 97.62 185 GLY A CA 1
ATOM 1459 C C . GLY A 1 185 ? 6.923 -8.412 -15.448 1.00 97.62 185 GLY A C 1
ATOM 1460 O O . GLY A 1 185 ? 7.839 -8.938 -16.076 1.00 97.62 185 GLY A O 1
ATOM 1461 N N . ARG A 1 186 ? 6.126 -7.500 -16.020 1.00 97.44 186 ARG A N 1
ATOM 1462 C CA . ARG A 1 186 ? 6.235 -7.026 -17.413 1.00 97.44 186 ARG A CA 1
ATOM 1463 C C . ARG A 1 186 ? 6.939 -5.674 -17.545 1.00 97.44 186 ARG A C 1
ATOM 1465 O O . ARG A 1 186 ? 6.925 -5.096 -18.627 1.00 97.44 186 ARG A O 1
ATOM 1472 N N . GLY A 1 187 ? 7.560 -5.155 -16.487 1.00 98.25 187 GLY A N 1
ATOM 1473 C CA . GLY A 1 187 ? 8.251 -3.867 -16.547 1.00 98.25 187 GLY A CA 1
ATOM 1474 C C . GLY A 1 187 ? 7.305 -2.665 -16.631 1.00 98.25 187 GLY A C 1
ATOM 1475 O O . GLY A 1 187 ? 7.699 -1.637 -17.178 1.00 98.25 187 GLY A O 1
ATOM 1476 N N . VAL A 1 188 ? 6.074 -2.786 -16.118 1.00 98.62 188 VAL A N 1
ATOM 1477 C CA . VAL A 1 188 ? 5.106 -1.687 -15.960 1.00 98.62 188 VAL A CA 1
ATOM 1478 C C . VAL A 1 188 ? 5.110 -1.187 -14.513 1.00 98.62 188 VAL A C 1
ATOM 1480 O O . VAL A 1 188 ? 5.104 -1.966 -13.564 1.00 98.62 188 VAL A O 1
ATOM 1483 N N . ASP A 1 189 ? 5.147 0.127 -14.324 1.00 98.31 189 ASP A N 1
ATOM 1484 C CA . ASP A 1 189 ? 5.058 0.781 -13.018 1.00 98.31 189 ASP A CA 1
ATOM 1485 C C . ASP A 1 189 ? 3.590 0.819 -12.568 1.00 98.31 189 ASP A C 1
ATOM 1487 O O . ASP A 1 189 ? 2.792 1.583 -13.115 1.00 98.31 189 ASP A O 1
ATOM 1491 N N . LEU A 1 190 ? 3.224 -0.017 -11.589 1.00 98.44 190 LEU A N 1
ATOM 1492 C CA . LEU A 1 190 ? 1.829 -0.151 -11.150 1.00 98.44 190 LEU A CA 1
ATOM 1493 C C . LEU A 1 190 ? 1.256 1.151 -10.579 1.00 98.44 190 LEU A C 1
ATOM 1495 O O . LEU A 1 190 ? 0.068 1.407 -10.735 1.00 98.44 190 LEU A O 1
ATOM 1499 N N . ASN A 1 191 ? 2.085 2.031 -10.008 1.00 96.94 191 ASN A N 1
ATOM 1500 C CA . ASN A 1 191 ? 1.628 3.340 -9.532 1.00 96.94 191 ASN A CA 1
ATOM 1501 C C . ASN A 1 191 ? 1.569 4.404 -10.651 1.00 96.94 191 ASN A C 1
ATOM 1503 O O . ASN A 1 191 ? 1.659 5.602 -10.399 1.00 96.94 191 ASN A O 1
ATOM 1507 N N . LYS A 1 192 ? 1.486 3.961 -11.911 1.00 96.56 192 LYS A N 1
ATOM 1508 C CA . LYS A 1 192 ? 1.173 4.770 -13.099 1.00 96.56 192 LYS A CA 1
ATOM 1509 C C . LYS A 1 192 ? 0.061 4.134 -13.936 1.00 96.56 192 LYS A C 1
ATOM 1511 O O . LYS A 1 192 ? -0.057 4.429 -15.122 1.00 96.56 192 LYS A O 1
ATOM 1516 N N . GLN A 1 193 ? -0.707 3.215 -13.359 1.00 97.44 193 GLN A N 1
ATOM 1517 C CA . GLN A 1 193 ? -1.715 2.437 -14.075 1.00 97.44 193 GLN A CA 1
ATOM 1518 C C . GLN A 1 193 ? -3.144 2.937 -13.864 1.00 97.44 193 GLN A C 1
ATOM 1520 O O . GLN A 1 193 ? -4.039 2.421 -14.519 1.00 97.44 193 GLN A O 1
ATOM 1525 N N . PHE A 1 194 ? -3.386 3.933 -13.013 1.00 98.06 194 PHE A N 1
ATOM 1526 C CA . PHE A 1 194 ? -4.750 4.360 -12.701 1.00 98.06 194 PHE A CA 1
ATOM 1527 C C . PHE A 1 194 ? -5.184 5.572 -13.546 1.00 98.06 194 PHE A C 1
ATOM 1529 O O . PHE A 1 194 ? -4.339 6.402 -13.900 1.00 98.06 194 PHE A O 1
ATOM 1536 N N . PRO A 1 195 ? -6.476 5.706 -13.905 1.00 96.31 195 PRO A N 1
ATOM 1537 C CA . PRO 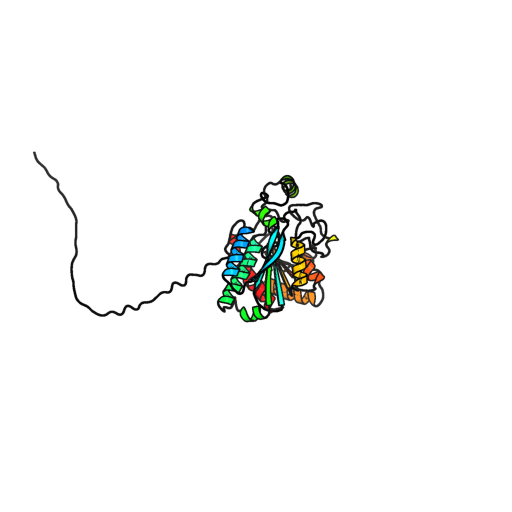A 1 195 ? -6.961 6.715 -14.854 1.00 96.31 195 PRO A CA 1
ATOM 1538 C C . PRO A 1 195 ? -7.100 8.130 -14.247 1.00 96.31 195 PRO A C 1
ATOM 1540 O O . PRO A 1 195 ? -8.112 8.808 -14.406 1.00 96.31 195 PRO A O 1
ATOM 1543 N N . ALA A 1 196 ? -6.047 8.626 -13.596 1.00 95.19 196 ALA A N 1
ATOM 1544 C CA . ALA A 1 196 ? -5.941 9.996 -13.093 1.00 95.19 196 ALA A CA 1
ATOM 1545 C C . ALA A 1 196 ? -4.980 10.802 -13.968 1.00 95.19 196 ALA A C 1
ATOM 1547 O O . ALA A 1 196 ? -3.765 10.688 -13.831 1.00 95.19 196 ALA A O 1
ATOM 1548 N N . ASP A 1 197 ? -5.533 11.538 -14.936 1.00 94.44 197 ASP A N 1
ATOM 1549 C CA . ASP A 1 197 ? -4.782 12.349 -15.908 1.00 94.44 197 ASP A CA 1
ATOM 1550 C C . ASP A 1 197 ?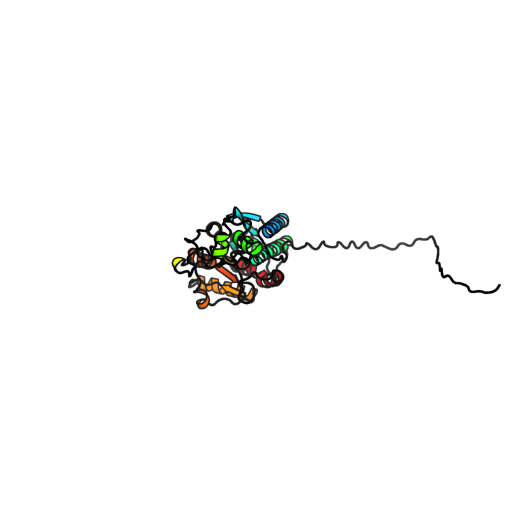 -3.654 11.561 -16.599 1.00 94.44 197 ASP A C 1
ATOM 1552 O O . ASP A 1 197 ? -2.581 12.071 -16.915 1.00 94.44 197 ASP A O 1
ATOM 1556 N N . TRP A 1 198 ? -3.922 10.279 -16.871 1.00 95.25 198 TRP A N 1
ATOM 1557 C CA . TRP A 1 198 ? -2.940 9.292 -17.329 1.00 95.25 198 TRP A CA 1
ATOM 1558 C C . TRP A 1 198 ? -2.215 9.681 -18.626 1.00 95.25 198 TRP A C 1
ATOM 1560 O O . TRP A 1 198 ? -1.045 9.339 -18.841 1.00 95.25 198 TRP A O 1
ATOM 1570 N N . ASN A 1 199 ? -2.881 10.441 -19.497 1.00 92.12 199 ASN A N 1
ATOM 1571 C CA . ASN A 1 199 ? -2.289 10.953 -20.732 1.00 92.12 199 ASN A CA 1
ATOM 1572 C C . ASN A 1 199 ? -1.177 11.984 -20.476 1.00 92.12 199 ASN A C 1
ATOM 1574 O O . ASN A 1 199 ? -0.258 12.080 -21.283 1.00 92.12 199 ASN A O 1
ATOM 1578 N N . GLN A 1 200 ? -1.202 12.681 -19.338 1.00 89.31 200 GLN A N 1
ATOM 1579 C CA . GLN A 1 200 ? -0.238 13.724 -18.965 1.00 89.31 200 GLN A CA 1
ATOM 1580 C C . GLN A 1 200 ? 0.990 13.161 -18.225 1.00 89.31 200 GLN A C 1
ATOM 1582 O O . GLN A 1 200 ? 1.985 13.854 -18.006 1.00 89.31 200 GLN A O 1
ATOM 1587 N N . VAL A 1 201 ? 0.950 11.882 -17.841 1.00 89.00 201 VAL A N 1
ATOM 1588 C CA . VAL A 1 201 ? 2.005 11.241 -17.053 1.00 89.00 201 VAL A CA 1
ATOM 1589 C C . VAL A 1 201 ? 3.283 11.074 -17.863 1.00 89.00 201 VAL A C 1
ATOM 1591 O O . VAL A 1 201 ? 3.323 10.337 -18.852 1.00 89.00 201 VAL A O 1
ATOM 1594 N N . LYS A 1 202 ? 4.378 11.654 -17.355 1.00 90.69 202 LYS A N 1
ATOM 1595 C CA . LYS A 1 202 ? 5.736 11.350 -17.826 1.00 90.69 202 LYS A CA 1
ATOM 1596 C C . LYS A 1 202 ? 6.036 9.863 -17.621 1.00 90.69 202 LYS A C 1
ATOM 1598 O O . LYS A 1 202 ? 5.909 9.335 -16.506 1.00 90.69 202 LYS A O 1
ATOM 1603 N N . SER A 1 203 ? 6.457 9.204 -18.698 1.00 94.12 203 SER A N 1
ATOM 1604 C CA . SER A 1 203 ? 6.680 7.761 -18.753 1.00 94.12 203 SER A CA 1
ATOM 1605 C C . SER A 1 203 ? 7.881 7.409 -19.626 1.00 94.12 203 SER A C 1
ATOM 1607 O O . SER A 1 203 ? 8.247 8.151 -20.532 1.00 94.12 203 SER A O 1
ATOM 1609 N N . LYS A 1 204 ? 8.472 6.237 -19.382 1.00 95.94 204 LYS A N 1
ATOM 1610 C CA . LYS A 1 204 ? 9.283 5.548 -20.396 1.00 95.94 204 LYS A CA 1
ATOM 1611 C C . LYS A 1 204 ? 8.391 5.142 -21.583 1.00 95.94 204 LYS A C 1
ATOM 1613 O O . LYS A 1 204 ? 7.180 5.014 -21.419 1.00 95.94 204 LYS A O 1
ATOM 1618 N N . ASN A 1 205 ? 8.979 4.916 -22.755 1.00 94.94 205 ASN A N 1
ATOM 1619 C CA . ASN A 1 205 ? 8.226 4.549 -23.968 1.00 94.94 205 ASN A CA 1
ATOM 1620 C C . ASN A 1 205 ? 8.032 3.033 -24.130 1.00 94.94 205 ASN A C 1
ATOM 1622 O O . ASN A 1 205 ? 7.262 2.589 -24.973 1.00 94.94 205 ASN A O 1
ATOM 1626 N N . SER A 1 206 ? 8.726 2.233 -23.325 1.00 97.50 206 SER A N 1
ATOM 1627 C CA . SER A 1 206 ? 8.708 0.773 -23.380 1.00 97.50 206 SER A CA 1
ATOM 1628 C C . SER A 1 206 ? 8.872 0.189 -21.975 1.00 97.50 206 SER A C 1
ATOM 1630 O O . SER A 1 206 ? 9.344 0.916 -21.090 1.00 97.50 206 SER A O 1
ATOM 1632 N N . PRO A 1 207 ? 8.563 -1.109 -21.775 1.00 98.31 207 PRO A N 1
ATOM 1633 C CA . PRO A 1 207 ? 8.848 -1.821 -20.535 1.00 98.31 207 PRO A CA 1
ATOM 1634 C C . PRO A 1 207 ? 10.229 -1.525 -19.962 1.00 98.31 207 PRO A C 1
ATOM 1636 O O . PRO A 1 207 ? 11.229 -1.504 -20.685 1.00 98.31 207 PRO A O 1
ATOM 1639 N N . HIS A 1 208 ? 10.269 -1.260 -18.660 1.00 98.31 208 HIS A N 1
ATOM 1640 C CA . HIS A 1 208 ? 11.454 -0.760 -17.980 1.00 98.31 208 HIS A CA 1
ATOM 1641 C C . HIS A 1 208 ? 11.395 -1.104 -16.491 1.00 98.31 208 HIS A C 1
ATOM 1643 O O . HIS A 1 208 ? 10.315 -1.235 -15.924 1.00 98.31 208 HIS A O 1
ATOM 1649 N N . PHE A 1 209 ? 12.538 -1.157 -15.806 1.00 97.88 209 PHE A N 1
ATOM 1650 C CA . PHE A 1 209 ? 12.573 -1.455 -14.367 1.00 97.88 209 PHE A CA 1
ATOM 1651 C C . PHE A 1 209 ? 11.815 -0.429 -13.500 1.00 97.88 209 PHE A C 1
ATOM 1653 O O . PHE A 1 209 ? 11.592 -0.673 -12.317 1.00 97.88 209 PHE A O 1
ATOM 1660 N N . LYS A 1 210 ? 11.453 0.734 -14.062 1.00 96.94 210 LYS A N 1
ATOM 1661 C CA . LYS A 1 210 ? 10.667 1.806 -13.432 1.00 96.94 210 LYS A CA 1
ATOM 1662 C C . LYS A 1 210 ? 10.013 2.712 -14.475 1.00 96.94 210 LYS A C 1
ATOM 1664 O O . LYS A 1 210 ? 10.554 2.872 -15.569 1.00 96.94 210 LYS A O 1
ATOM 1669 N N . SER A 1 211 ? 8.956 3.417 -14.074 1.00 95.88 211 SER A N 1
ATOM 1670 C CA . SER A 1 211 ? 8.390 4.578 -14.775 1.00 95.88 211 SER A CA 1
ATOM 1671 C C . SER A 1 211 ? 7.773 4.329 -16.155 1.00 95.88 211 SER A C 1
ATOM 1673 O O . SER A 1 211 ? 7.379 5.302 -16.790 1.00 95.88 211 SER A O 1
ATOM 1675 N N . TYR A 1 212 ? 7.663 3.090 -16.636 1.00 98.06 212 TYR A N 1
ATOM 1676 C CA . TYR A 1 212 ? 6.832 2.781 -17.801 1.00 98.06 212 TYR A CA 1
ATOM 1677 C C . TYR A 1 212 ? 5.370 2.671 -17.366 1.00 98.06 212 TYR A C 1
ATOM 1679 O O . TYR A 1 212 ? 5.056 1.846 -16.517 1.00 98.06 212 TYR A O 1
ATOM 1687 N N . LYS A 1 213 ? 4.479 3.494 -17.923 1.00 96.94 213 LYS A N 1
ATOM 1688 C CA . LYS A 1 213 ? 3.067 3.555 -17.519 1.00 96.94 213 LYS A CA 1
ATOM 1689 C C . LYS A 1 213 ? 2.186 2.453 -18.106 1.00 96.94 213 LYS A C 1
ATOM 1691 O O . LYS A 1 213 ? 1.026 2.378 -17.730 1.00 96.94 213 LYS A O 1
ATOM 1696 N N . GLY A 1 214 ? 2.713 1.617 -19.002 1.00 97.50 214 GLY A N 1
ATOM 1697 C CA . GLY A 1 214 ? 1.936 0.601 -19.717 1.00 97.50 214 GLY A CA 1
ATOM 1698 C C . GLY A 1 214 ? 1.215 1.144 -20.962 1.00 97.50 214 GLY A C 1
ATOM 1699 O O . GLY A 1 214 ? 1.293 2.339 -21.255 1.00 97.50 214 GLY A O 1
ATOM 1700 N N . PRO A 1 215 ? 0.543 0.267 -21.727 1.00 97.00 215 PRO A N 1
ATOM 1701 C CA . PRO A 1 215 ? -0.149 0.629 -22.968 1.00 97.00 215 PRO A CA 1
ATOM 1702 C C . PRO A 1 215 ? -1.460 1.402 -22.754 1.00 97.00 215 PRO A C 1
ATOM 1704 O O . PRO A 1 215 ? -1.849 2.179 -23.621 1.00 97.00 215 PRO A O 1
ATOM 1707 N N . LYS A 1 216 ? -2.142 1.196 -21.623 1.00 97.56 216 LYS A N 1
ATOM 1708 C CA . LYS A 1 216 ? -3.370 1.900 -21.218 1.00 97.56 216 LYS A CA 1
ATOM 1709 C C . LYS A 1 216 ? -3.534 1.827 -19.689 1.00 97.56 216 LYS A C 1
ATOM 1711 O O . LYS A 1 216 ? -2.856 0.995 -19.077 1.00 97.56 216 LYS A O 1
ATOM 1716 N N . PRO A 1 217 ? -4.398 2.654 -19.070 1.00 98.12 217 PRO A N 1
ATOM 1717 C CA . PRO A 1 217 ? -4.787 2.460 -17.675 1.00 98.12 217 PRO A CA 1
ATOM 1718 C C . PRO A 1 217 ? -5.314 1.042 -17.434 1.00 98.12 217 PRO A C 1
ATOM 1720 O O . PRO A 1 217 ? -5.955 0.471 -18.317 1.00 98.12 217 PRO A O 1
ATOM 1723 N N . GLU A 1 218 ? -5.034 0.496 -16.251 1.00 97.94 218 GLU A N 1
ATOM 1724 C CA . GLU A 1 218 ? -5.505 -0.817 -15.787 1.00 97.94 218 GLU A CA 1
ATOM 1725 C C . GLU A 1 218 ? -5.182 -1.958 -16.777 1.00 97.94 218 GLU A C 1
ATOM 1727 O O . GLU A 1 218 ? -5.922 -2.923 -16.926 1.00 97.94 218 GLU A O 1
ATOM 1732 N N . SER A 1 219 ? -4.059 -1.861 -17.501 1.00 98.38 219 SER A N 1
ATOM 1733 C CA . SER A 1 219 ? -3.620 -2.909 -18.432 1.00 98.38 219 SER A CA 1
ATOM 1734 C C . SER A 1 219 ? -3.018 -4.126 -17.735 1.00 98.38 219 SER A C 1
ATOM 1736 O O . SER A 1 219 ? -2.972 -5.214 -18.317 1.00 98.38 219 SER A O 1
ATOM 1738 N N . GLU A 1 220 ? -2.502 -3.937 -16.523 1.00 98.69 220 GLU A N 1
ATOM 1739 C CA . GLU A 1 220 ? -1.885 -4.993 -15.733 1.00 98.69 220 GLU A CA 1
ATOM 1740 C C . GLU A 1 220 ? -2.916 -5.657 -14.813 1.00 98.69 220 GLU A C 1
ATOM 1742 O O . GLU A 1 220 ? -3.757 -4.973 -14.229 1.00 98.69 220 GLU A O 1
ATOM 1747 N N . PRO A 1 221 ? -2.878 -6.990 -14.647 1.00 98.75 221 PRO A N 1
ATOM 1748 C CA . PRO A 1 221 ? -3.869 -7.672 -13.823 1.00 98.75 221 PRO A CA 1
ATOM 1749 C C . PRO A 1 221 ? -3.786 -7.260 -12.349 1.00 98.75 221 PRO A C 1
ATOM 1751 O O . PRO A 1 221 ? -4.797 -7.305 -11.657 1.00 98.75 221 PRO A O 1
ATOM 1754 N N . GLU A 1 222 ? -2.618 -6.820 -11.867 1.00 98.88 222 GLU A N 1
ATOM 1755 C CA . GLU A 1 222 ? -2.473 -6.292 -10.513 1.00 98.88 222 GLU A CA 1
ATOM 1756 C C . GLU A 1 222 ? -3.232 -4.970 -10.327 1.00 98.88 222 GLU A C 1
ATOM 1758 O O . GLU A 1 222 ? -3.990 -4.824 -9.367 1.00 98.88 222 GLU A O 1
ATOM 1763 N N . SER A 1 223 ? -3.069 -4.015 -11.250 1.00 98.69 223 SER A N 1
ATOM 1764 C CA . SER A 1 223 ? -3.771 -2.728 -11.185 1.00 98.69 223 SER A CA 1
ATOM 1765 C C . SER A 1 223 ? -5.270 -2.890 -11.432 1.00 98.69 223 SER A C 1
ATOM 1767 O O . SER A 1 223 ? -6.055 -2.264 -10.722 1.00 98.69 223 SER A O 1
ATOM 1769 N N . GLN A 1 224 ? -5.669 -3.773 -12.355 1.00 98.81 224 GLN A N 1
ATOM 1770 C CA . GLN A 1 224 ? -7.075 -4.108 -12.592 1.00 98.81 224 GLN A CA 1
ATOM 1771 C C . GLN A 1 224 ? -7.727 -4.714 -11.342 1.00 98.81 224 GLN A C 1
ATOM 1773 O O . GLN A 1 224 ? -8.779 -4.248 -10.917 1.00 98.81 224 GLN A O 1
ATOM 1778 N N . ALA A 1 225 ? -7.080 -5.695 -10.700 1.00 98.88 225 ALA A N 1
ATOM 1779 C CA . ALA A 1 225 ? -7.612 -6.333 -9.496 1.00 98.88 225 ALA A CA 1
ATOM 1780 C C . ALA A 1 225 ? -7.811 -5.335 -8.345 1.00 98.88 225 ALA A C 1
ATOM 1782 O O . ALA A 1 225 ? -8.826 -5.388 -7.648 1.00 98.88 225 ALA A O 1
ATOM 1783 N N . LEU A 1 226 ? -6.870 -4.403 -8.151 1.00 98.88 226 LEU A N 1
ATOM 1784 C CA . LEU A 1 226 ? -7.039 -3.347 -7.155 1.00 98.88 226 LEU A CA 1
ATOM 1785 C C . LEU A 1 226 ? -8.168 -2.387 -7.545 1.00 98.88 226 LEU A C 1
ATOM 1787 O O . LEU A 1 226 ? -8.995 -2.074 -6.698 1.00 98.88 226 LEU A O 1
ATOM 1791 N N . ALA A 1 227 ? -8.246 -1.959 -8.805 1.00 98.81 227 ALA A N 1
ATOM 1792 C CA . ALA A 1 227 ? -9.299 -1.054 -9.256 1.00 98.81 227 ALA A CA 1
ATOM 1793 C C . ALA A 1 227 ? -10.704 -1.670 -9.099 1.00 98.81 227 ALA A C 1
ATOM 1795 O O . ALA A 1 227 ? -11.624 -1.011 -8.606 1.00 98.81 227 ALA A O 1
ATOM 1796 N N . ASP A 1 228 ? -10.863 -2.951 -9.431 1.00 98.81 228 ASP A N 1
ATOM 1797 C CA . ASP A 1 228 ? -12.120 -3.690 -9.271 1.00 98.81 228 ASP A CA 1
ATOM 1798 C C . ASP A 1 228 ? -12.483 -3.877 -7.793 1.00 98.81 228 ASP A C 1
ATOM 1800 O O . ASP A 1 228 ? -13.645 -3.715 -7.395 1.00 98.81 228 ASP A O 1
ATOM 1804 N N . LEU A 1 229 ? -11.488 -4.145 -6.941 1.00 98.81 229 LEU A N 1
ATOM 1805 C CA . LEU A 1 229 ? -11.686 -4.180 -5.496 1.00 98.81 229 LEU A CA 1
ATOM 1806 C C . LEU A 1 229 ? -12.154 -2.821 -4.967 1.00 98.81 229 LEU A C 1
ATOM 1808 O O . LEU A 1 229 ? -13.115 -2.769 -4.206 1.00 98.81 229 LEU A O 1
ATOM 1812 N N . THR A 1 230 ? -11.515 -1.725 -5.370 1.00 98.81 230 THR A N 1
ATOM 1813 C CA . THR A 1 230 ? -11.869 -0.368 -4.933 1.00 98.81 230 THR A CA 1
ATOM 1814 C C . THR A 1 230 ? -13.306 -0.022 -5.310 1.00 98.81 230 THR A C 1
ATOM 1816 O O . THR A 1 230 ? -14.076 0.414 -4.451 1.00 98.81 230 THR A O 1
ATOM 1819 N N . ARG A 1 231 ? -13.699 -0.297 -6.562 1.00 98.50 231 ARG A N 1
ATOM 1820 C CA . ARG A 1 231 ? -15.072 -0.085 -7.052 1.00 98.50 231 ARG A CA 1
ATOM 1821 C C . ARG A 1 231 ? -16.096 -0.928 -6.287 1.00 98.50 231 ARG A C 1
ATOM 1823 O O . ARG A 1 231 ? -17.178 -0.439 -5.972 1.00 98.50 231 ARG A O 1
ATOM 1830 N N . SER A 1 232 ? -15.768 -2.184 -5.976 1.00 98.19 232 SER A N 1
ATOM 1831 C CA . SER A 1 232 ? -16.699 -3.118 -5.325 1.00 98.19 232 SER A CA 1
ATOM 1832 C C . SER A 1 232 ? -16.800 -2.936 -3.808 1.00 98.19 232 SER A C 1
ATOM 1834 O O . SER A 1 232 ? -17.899 -2.979 -3.254 1.00 98.19 232 SER A O 1
ATOM 1836 N N . LYS A 1 233 ? -15.678 -2.718 -3.110 1.00 97.19 233 LYS A N 1
ATOM 1837 C CA . LYS A 1 233 ? -15.650 -2.588 -1.646 1.00 97.19 233 LYS A CA 1
ATOM 1838 C C . LYS A 1 233 ? -16.172 -1.248 -1.155 1.00 97.19 233 LYS A C 1
ATOM 1840 O O . LYS A 1 233 ? -16.667 -1.229 -0.022 1.00 97.19 233 LYS A O 1
ATOM 1845 N N . LYS A 1 234 ? -16.106 -0.204 -1.994 1.00 96.81 234 LYS A N 1
ATOM 1846 C CA . LYS A 1 234 ? -16.493 1.177 -1.669 1.00 96.81 234 LYS A CA 1
ATOM 1847 C C . LYS A 1 234 ? -15.774 1.646 -0.404 1.00 96.81 234 LYS A C 1
ATOM 1849 O O . LYS A 1 234 ? -16.367 1.724 0.667 1.00 96.81 234 LYS A O 1
ATOM 1854 N N . PHE A 1 235 ? -14.460 1.824 -0.514 1.00 98.75 235 PHE A N 1
ATOM 1855 C CA . PHE A 1 235 ? -13.664 2.335 0.599 1.00 98.75 235 PHE A CA 1
ATOM 1856 C C . PHE A 1 235 ? -14.070 3.774 0.929 1.00 98.75 235 PHE A C 1
ATOM 1858 O O . PHE A 1 235 ? -14.322 4.551 0.017 1.00 98.75 235 PHE A O 1
ATOM 1865 N N . GLU A 1 236 ? -14.083 4.110 2.217 1.00 98.62 236 GLU A N 1
ATOM 1866 C CA . GLU A 1 236 ? -14.280 5.472 2.733 1.00 98.62 236 GLU A CA 1
ATOM 1867 C C . GLU A 1 236 ? -12.966 6.260 2.740 1.00 98.62 236 GLU A C 1
ATOM 1869 O O . GLU A 1 236 ? -12.967 7.477 2.626 1.00 98.62 236 GLU A O 1
ATOM 1874 N N . ALA A 1 237 ? -11.831 5.564 2.845 1.00 98.81 237 ALA A N 1
ATOM 1875 C CA . ALA A 1 237 ? -10.501 6.139 2.698 1.00 98.81 237 ALA A CA 1
ATOM 1876 C C . ALA A 1 237 ? -9.487 5.073 2.263 1.00 98.81 237 ALA A C 1
ATOM 1878 O O . ALA A 1 237 ? -9.704 3.870 2.460 1.00 98.81 237 ALA A O 1
ATOM 1879 N N . VAL A 1 238 ? -8.356 5.502 1.696 1.00 98.88 238 VAL A N 1
ATOM 1880 C CA . VAL A 1 238 ? -7.254 4.596 1.332 1.00 98.88 238 VAL A CA 1
ATOM 1881 C C . VAL A 1 238 ? -5.894 5.101 1.800 1.00 98.88 238 VAL A C 1
ATOM 1883 O O . VAL A 1 238 ? -5.600 6.292 1.731 1.00 98.88 238 VAL A O 1
ATOM 1886 N N . VAL A 1 239 ? -5.034 4.171 2.214 1.00 98.88 239 VAL A N 1
ATOM 1887 C CA . VAL A 1 239 ? -3.628 4.406 2.556 1.00 98.88 239 VAL A CA 1
ATOM 1888 C C . VAL A 1 239 ? -2.762 3.448 1.743 1.00 98.88 239 VAL A C 1
ATOM 1890 O O . VAL A 1 239 ? -2.886 2.232 1.868 1.00 98.88 239 VAL A O 1
ATOM 1893 N N . ALA A 1 240 ? -1.875 3.980 0.907 1.00 98.69 240 ALA A N 1
ATOM 1894 C CA . ALA A 1 240 ? -0.881 3.211 0.166 1.00 98.69 240 ALA A CA 1
ATOM 1895 C C . ALA A 1 240 ? 0.519 3.492 0.725 1.00 98.69 240 ALA A C 1
ATOM 1897 O O . ALA A 1 240 ? 1.023 4.613 0.621 1.00 98.69 240 ALA A O 1
ATOM 1898 N N . PHE A 1 241 ? 1.149 2.474 1.308 1.00 98.69 241 PHE A N 1
ATOM 1899 C CA . PHE A 1 241 ? 2.515 2.557 1.814 1.00 98.69 241 PHE A CA 1
ATOM 1900 C C . PHE A 1 241 ? 3.531 2.350 0.689 1.00 98.69 241 PHE A C 1
ATOM 1902 O O . PHE A 1 241 ? 3.461 1.382 -0.071 1.00 98.69 241 PHE A O 1
ATOM 1909 N N . HIS A 1 242 ? 4.505 3.249 0.634 1.00 97.69 242 HIS A N 1
ATOM 1910 C CA . HIS A 1 242 ? 5.617 3.276 -0.310 1.00 97.69 242 HIS A CA 1
ATOM 1911 C C . HIS A 1 242 ? 6.929 3.588 0.423 1.00 97.69 242 HIS A C 1
ATOM 1913 O O . HIS A 1 242 ? 6.937 3.782 1.641 1.00 97.69 242 HIS A O 1
ATOM 1919 N N . ASN A 1 243 ? 8.053 3.615 -0.294 1.00 93.12 243 ASN A N 1
ATOM 1920 C CA . ASN A 1 243 ? 9.259 4.285 0.192 1.00 93.12 243 ASN A CA 1
ATOM 1921 C C . ASN A 1 243 ? 10.027 5.031 -0.927 1.00 93.12 243 ASN A C 1
ATOM 1923 O O . ASN A 1 243 ? 10.026 4.621 -2.089 1.00 93.12 243 ASN A O 1
ATOM 1927 N N . SER A 1 244 ? 10.739 6.128 -0.636 1.00 91.62 244 SER A N 1
ATOM 1928 C CA . SER A 1 244 ? 11.103 6.680 0.679 1.00 91.62 244 SER A CA 1
ATOM 1929 C C . SER A 1 244 ? 10.954 8.205 0.760 1.00 91.62 244 SER A C 1
ATOM 1931 O O . SER A 1 244 ? 10.966 8.899 -0.261 1.00 91.62 244 SER A O 1
ATOM 1933 N N . GLY A 1 245 ? 10.875 8.740 1.980 1.00 93.12 245 GLY A N 1
ATOM 1934 C CA . GLY A 1 245 ? 10.977 10.177 2.230 1.00 93.12 245 GLY A CA 1
ATOM 1935 C C . GLY A 1 245 ? 10.541 10.669 3.612 1.00 93.12 245 GLY A C 1
ATOM 1936 O O . GLY A 1 245 ? 10.812 11.830 3.902 1.00 93.12 245 GLY A O 1
ATOM 1937 N N . ASN A 1 246 ? 9.891 9.847 4.445 1.00 96.44 246 ASN A N 1
ATOM 1938 C CA . ASN A 1 246 ? 9.132 10.286 5.629 1.00 96.44 246 ASN A CA 1
ATOM 1939 C C . ASN A 1 246 ? 8.113 11.377 5.265 1.00 96.44 246 ASN A C 1
ATOM 1941 O O . ASN A 1 246 ? 8.108 12.482 5.818 1.00 96.44 246 ASN A O 1
ATOM 1945 N N . ILE A 1 247 ? 7.290 11.083 4.256 1.00 96.81 247 ILE A N 1
ATOM 1946 C CA . ILE A 1 247 ? 6.409 12.052 3.601 1.00 96.81 247 ILE A CA 1
ATOM 1947 C C . ILE A 1 247 ? 5.006 11.464 3.400 1.00 96.81 247 ILE A C 1
ATOM 1949 O O . ILE A 1 247 ? 4.863 10.282 3.095 1.00 96.81 247 ILE A O 1
ATOM 1953 N N . ILE A 1 248 ? 3.977 12.310 3.514 1.00 98.12 248 ILE A N 1
ATOM 1954 C CA . ILE A 1 248 ? 2.574 11.971 3.245 1.00 98.12 248 ILE A CA 1
ATOM 1955 C C . ILE A 1 248 ? 2.033 12.832 2.099 1.00 98.12 248 ILE A C 1
ATOM 1957 O O . ILE A 1 248 ? 1.883 14.049 2.240 1.00 98.12 248 ILE A O 1
ATOM 1961 N N . TYR A 1 249 ? 1.679 12.201 0.980 1.00 97.75 249 TYR A N 1
ATOM 1962 C CA . TYR A 1 249 ? 0.915 12.834 -0.098 1.00 97.75 249 TYR A CA 1
ATOM 1963 C C . TYR A 1 249 ? -0.575 12.584 0.115 1.00 97.75 249 TYR A C 1
ATOM 1965 O O . TYR A 1 249 ? -0.984 11.447 0.335 1.00 97.75 249 TYR A O 1
ATOM 1973 N N . TRP A 1 250 ? -1.385 13.630 -0.008 1.00 97.50 250 TRP A N 1
ATOM 1974 C CA . TRP A 1 250 ? -2.825 13.602 0.294 1.00 97.50 250 TRP A CA 1
ATOM 1975 C C . TRP A 1 250 ? -3.671 14.367 -0.736 1.00 97.50 250 TRP A C 1
ATOM 1977 O O . TRP A 1 250 ? -4.877 14.177 -0.836 1.00 97.50 250 TRP A O 1
ATOM 1987 N N . TYR A 1 251 ? -3.041 15.244 -1.521 1.00 97.19 251 TYR A N 1
ATOM 1988 C CA . TYR A 1 251 ? -3.721 16.155 -2.435 1.00 97.19 251 TYR A CA 1
ATOM 1989 C C . TYR A 1 251 ? -3.668 15.656 -3.884 1.00 97.19 251 TYR A C 1
ATOM 1991 O O . TYR A 1 251 ? -2.665 15.088 -4.331 1.00 97.19 251 TYR A O 1
ATOM 1999 N N . TYR A 1 252 ? -4.757 15.877 -4.612 1.00 95.69 252 TYR A N 1
ATOM 2000 C CA . TYR A 1 252 ? -4.902 15.729 -6.053 1.00 95.69 252 TYR A CA 1
ATOM 2001 C C . TYR A 1 252 ? -6.065 16.589 -6.591 1.00 95.69 252 TYR A C 1
ATOM 2003 O O . TYR A 1 252 ? -7.119 16.087 -6.980 1.00 95.69 252 TYR A O 1
ATOM 2011 N N . ASN A 1 253 ? -5.863 17.909 -6.625 1.00 94.31 253 ASN A N 1
ATOM 2012 C CA . ASN A 1 253 ? -6.772 18.895 -7.233 1.00 94.31 253 ASN A CA 1
ATOM 2013 C C . ASN A 1 253 ? -8.194 18.984 -6.644 1.00 94.31 253 ASN A C 1
ATOM 2015 O O . ASN A 1 253 ? -9.026 19.706 -7.203 1.00 94.31 253 ASN A O 1
ATOM 2019 N N . GLN A 1 254 ? -8.485 18.299 -5.535 1.00 96.06 254 GLN A N 1
ATOM 2020 C CA . GLN A 1 254 ? -9.753 18.439 -4.822 1.00 96.06 254 GLN A CA 1
ATOM 2021 C C . GLN A 1 254 ? -9.900 19.853 -4.237 1.00 96.06 254 GLN A C 1
ATOM 2023 O O . GLN A 1 254 ? -8.909 20.522 -3.936 1.00 96.06 254 GLN A O 1
ATOM 2028 N N . LYS A 1 255 ? -11.139 20.335 -4.097 1.00 96.12 255 LYS A N 1
ATOM 2029 C CA . LYS A 1 255 ? -11.460 21.710 -3.667 1.00 96.12 255 LYS A CA 1
ATOM 2030 C C . LYS A 1 255 ? -12.573 21.703 -2.620 1.00 96.12 255 LYS A C 1
ATOM 2032 O O . LYS A 1 255 ? -13.224 20.685 -2.412 1.00 96.12 255 LYS A O 1
ATOM 2037 N N . GLY A 1 256 ? -12.810 22.850 -1.983 1.00 97.56 256 GLY A N 1
ATOM 2038 C CA . GLY A 1 256 ? -13.933 23.031 -1.060 1.00 97.56 256 GLY A CA 1
ATOM 2039 C C . GLY A 1 256 ? -13.898 22.048 0.112 1.00 97.56 256 GLY A C 1
ATOM 2040 O O . GLY A 1 256 ? -12.868 21.887 0.764 1.00 97.56 256 GLY A O 1
ATOM 2041 N N . GLU A 1 257 ? -15.023 21.388 0.377 1.00 97.88 257 GLU A N 1
ATOM 2042 C CA . GLU A 1 257 ? -15.165 20.460 1.505 1.00 97.88 257 GLU A CA 1
ATOM 2043 C C . GLU A 1 257 ? -14.250 19.235 1.398 1.00 97.88 257 GLU A C 1
ATOM 2045 O O . GLU A 1 257 ? -13.659 18.836 2.400 1.00 97.88 257 GLU A O 1
ATOM 2050 N N . GLU A 1 258 ? -14.059 18.687 0.192 1.00 98.06 258 GLU A N 1
ATOM 2051 C CA . GLU A 1 258 ? -13.142 17.563 -0.050 1.00 98.06 258 GLU A CA 1
ATOM 2052 C C . GLU A 1 258 ? -11.708 17.937 0.346 1.00 98.06 258 GLU A C 1
ATOM 2054 O O . GLU A 1 258 ? -11.036 17.189 1.054 1.00 98.06 258 GLU A O 1
ATOM 2059 N N . TYR A 1 259 ? -11.259 19.134 -0.049 1.00 98.00 259 TYR A N 1
ATOM 2060 C CA . TYR A 1 259 ? -9.950 19.660 0.339 1.00 98.00 259 TYR A CA 1
ATOM 2061 C C . TYR A 1 259 ? -9.829 19.803 1.855 1.00 98.00 259 TYR A C 1
ATOM 2063 O O . TYR A 1 259 ? -8.867 19.316 2.444 1.00 98.00 259 TYR A O 1
ATOM 2071 N N . ASN A 1 260 ? -10.806 20.456 2.490 1.00 98.44 260 ASN A N 1
ATOM 2072 C CA . ASN A 1 260 ? -10.767 20.732 3.925 1.00 98.44 260 ASN A CA 1
ATOM 2073 C C . ASN A 1 260 ? -10.742 19.436 4.748 1.00 98.44 260 ASN A C 1
ATOM 2075 O O . ASN A 1 260 ? -9.964 19.320 5.698 1.00 98.44 260 ASN A O 1
ATOM 2079 N N . ARG A 1 261 ? -11.559 18.449 4.358 1.00 98.50 261 ARG A N 1
ATOM 2080 C CA . ARG A 1 261 ? -11.603 17.117 4.970 1.00 98.50 261 ARG A CA 1
ATOM 2081 C C . ARG A 1 261 ? -10.263 16.401 4.821 1.00 98.50 261 ARG A C 1
ATOM 2083 O O . ARG A 1 261 ? -9.681 15.989 5.823 1.00 98.50 261 ARG A O 1
ATOM 2090 N N . ASP A 1 262 ? -9.762 16.275 3.595 1.00 98.44 262 ASP A N 1
ATOM 2091 C CA . ASP A 1 262 ? -8.545 15.508 3.324 1.00 98.44 262 ASP A CA 1
ATOM 2092 C C . ASP A 1 262 ? -7.313 16.173 3.955 1.00 98.44 262 ASP A C 1
ATOM 2094 O O . ASP A 1 262 ? -6.435 15.478 4.468 1.00 98.44 262 ASP A O 1
ATOM 2098 N N . TYR A 1 263 ? -7.270 17.512 3.993 1.00 98.50 263 TYR A N 1
ATOM 2099 C CA . TYR A 1 263 ? -6.206 18.265 4.656 1.00 98.50 263 TYR A CA 1
ATOM 2100 C C . TYR A 1 263 ? -6.215 18.033 6.164 1.00 98.50 263 TYR A C 1
ATOM 2102 O O . TYR A 1 263 ? -5.169 17.741 6.747 1.00 98.50 263 TYR A O 1
ATOM 2110 N N . LYS A 1 264 ? -7.394 18.122 6.801 1.00 98.62 264 LYS A N 1
ATOM 2111 C CA . LYS A 1 264 ? -7.555 17.852 8.236 1.00 98.62 264 LYS A CA 1
ATOM 2112 C C . LYS A 1 264 ? -7.060 16.446 8.571 1.00 98.62 264 LYS A C 1
ATOM 2114 O O . LYS A 1 264 ? -6.236 16.299 9.468 1.00 98.62 264 LYS A O 1
ATOM 2119 N N . LEU A 1 265 ? -7.509 15.437 7.826 1.00 98.75 265 LEU A N 1
ATOM 2120 C CA . LEU A 1 265 ? -7.079 14.051 8.018 1.00 98.75 265 LEU A CA 1
ATOM 2121 C C . LEU A 1 265 ? -5.570 13.896 7.787 1.00 98.75 265 LEU A C 1
ATOM 2123 O O . LEU A 1 265 ? -4.873 13.358 8.641 1.00 98.75 265 LEU A O 1
ATOM 2127 N N . GLY A 1 266 ? -5.030 14.447 6.697 1.00 98.62 266 GLY A N 1
ATOM 2128 C CA . GLY A 1 266 ? -3.594 14.415 6.410 1.00 98.62 266 GLY A CA 1
ATOM 2129 C C . GLY A 1 266 ? -2.745 15.054 7.513 1.00 98.62 266 GLY A C 1
ATOM 2130 O O . GLY A 1 266 ? -1.671 14.547 7.841 1.00 98.62 266 GLY A O 1
ATOM 2131 N N . LYS A 1 267 ? -3.231 16.132 8.141 1.00 98.62 267 LYS A N 1
ATOM 2132 C CA . LYS A 1 267 ? -2.579 16.766 9.297 1.00 98.62 267 LYS A CA 1
ATOM 2133 C C . LYS A 1 267 ? -2.565 15.866 10.531 1.00 98.62 267 LYS A C 1
ATOM 2135 O O . LYS A 1 267 ? -1.551 15.869 11.227 1.00 98.62 267 LYS A O 1
ATOM 2140 N N . LEU A 1 268 ? -3.629 15.102 10.777 1.00 98.44 268 LEU A N 1
ATOM 2141 C CA . LEU A 1 268 ? -3.663 14.105 11.851 1.00 98.44 268 LEU A CA 1
ATOM 2142 C C . LEU A 1 268 ? -2.641 12.995 11.580 1.00 98.44 268 LEU A C 1
ATOM 2144 O O . LEU A 1 268 ? -1.777 12.754 12.414 1.00 98.44 268 LEU A O 1
ATOM 2148 N N . LEU A 1 269 ? -2.621 12.423 10.369 1.00 98.56 269 LEU A N 1
ATOM 2149 C CA . LEU A 1 269 ? -1.647 11.376 10.022 1.00 98.56 269 LEU A CA 1
ATOM 2150 C C . LEU A 1 269 ? -0.197 11.877 10.113 1.00 98.56 269 LEU A C 1
ATOM 2152 O O . LEU A 1 269 ? 0.690 11.166 10.580 1.00 98.56 269 LEU A O 1
ATOM 2156 N N . SER A 1 270 ? 0.054 13.120 9.693 1.00 98.56 270 SER A N 1
ATOM 2157 C CA . SER A 1 270 ? 1.363 13.774 9.815 1.00 98.56 270 SER A CA 1
ATOM 2158 C C . SER A 1 270 ? 1.788 13.950 11.274 1.00 98.56 270 SER A C 1
ATOM 2160 O O . SER A 1 270 ? 2.965 13.787 11.582 1.00 98.56 270 SER A O 1
ATOM 2162 N N . LYS A 1 271 ? 0.845 14.235 12.181 1.00 98.12 271 LYS A N 1
ATOM 2163 C CA . LYS A 1 271 ? 1.108 14.325 13.621 1.00 98.12 271 LYS A CA 1
ATOM 2164 C C . LYS A 1 271 ? 1.451 12.957 14.216 1.00 98.12 271 LYS A C 1
ATOM 2166 O O . LYS A 1 271 ? 2.451 12.869 14.920 1.00 98.12 271 LYS A O 1
ATOM 2171 N N . GLU A 1 272 ? 0.674 11.920 13.902 1.00 97.00 272 GLU A N 1
ATOM 2172 C CA . GLU A 1 272 ? 0.904 10.556 14.409 1.00 97.00 272 GLU A CA 1
ATOM 2173 C C . GLU A 1 272 ? 2.255 9.994 13.948 1.00 97.00 272 GLU A C 1
ATOM 2175 O O . GLU A 1 272 ? 2.996 9.398 14.724 1.00 97.00 272 GLU A O 1
ATOM 2180 N N . THR A 1 273 ? 2.606 10.234 12.683 1.00 97.88 273 THR A N 1
ATOM 2181 C CA . THR A 1 273 ? 3.833 9.693 12.075 1.00 97.88 273 THR A CA 1
ATOM 2182 C C . THR A 1 273 ? 5.077 10.547 12.283 1.00 97.88 273 THR A C 1
ATOM 2184 O O . THR A 1 273 ? 6.198 10.057 12.152 1.00 97.88 273 THR A O 1
ATOM 2187 N N . GLY A 1 274 ? 4.905 11.845 12.538 1.00 97.62 274 GLY A N 1
ATOM 2188 C CA . GLY A 1 274 ? 5.979 12.834 12.445 1.00 97.62 274 GLY A CA 1
ATOM 2189 C C . GLY A 1 274 ? 6.451 13.110 11.009 1.00 97.62 274 GLY A C 1
ATOM 2190 O O . GLY A 1 274 ? 7.468 13.776 10.816 1.00 97.62 274 GLY A O 1
ATOM 2191 N N . TYR A 1 275 ? 5.757 12.599 9.986 1.00 98.12 275 TYR A N 1
ATOM 2192 C CA . TYR A 1 275 ? 6.156 12.752 8.585 1.00 98.12 275 TYR A CA 1
ATOM 2193 C C . TYR A 1 275 ? 5.699 14.093 8.007 1.00 98.12 275 TYR A C 1
ATOM 2195 O O . TYR A 1 275 ? 4.658 14.637 8.389 1.00 98.12 275 TYR A O 1
ATOM 2203 N N . LYS A 1 276 ? 6.448 14.621 7.029 1.00 97.38 276 LYS A N 1
ATOM 2204 C CA . LYS A 1 276 ? 6.079 15.867 6.339 1.00 97.38 276 LYS A CA 1
ATOM 2205 C C . LYS A 1 276 ? 4.814 15.635 5.507 1.00 97.38 276 LYS A C 1
ATOM 2207 O O . LYS A 1 276 ? 4.821 14.832 4.575 1.00 97.38 276 LYS A O 1
ATOM 2212 N N . LEU A 1 277 ? 3.759 16.401 5.778 1.00 97.69 277 LEU A N 1
ATOM 2213 C CA . LEU A 1 277 ? 2.612 16.504 4.876 1.00 97.69 277 LEU A CA 1
ATOM 2214 C C . LEU A 1 277 ? 2.992 17.354 3.655 1.00 97.69 277 LEU A C 1
ATOM 2216 O O . LEU A 1 277 ? 3.434 18.494 3.804 1.00 97.69 277 LEU A O 1
ATOM 2220 N N . VAL A 1 278 ? 2.842 16.804 2.451 1.00 96.56 278 VAL A N 1
ATOM 2221 C CA . VAL A 1 278 ? 3.208 17.498 1.206 1.00 96.56 278 VAL A CA 1
ATOM 2222 C C . VAL A 1 278 ? 2.242 18.642 0.929 1.00 96.56 278 VAL A C 1
ATOM 2224 O O . VAL A 1 278 ? 1.024 18.470 1.014 1.00 96.56 278 VAL A O 1
ATOM 2227 N N . ALA A 1 279 ? 2.784 19.806 0.574 1.00 94.19 279 ALA A N 1
ATOM 2228 C CA . ALA A 1 279 ? 1.983 20.946 0.152 1.00 94.19 279 ALA A CA 1
ATOM 2229 C C . ALA A 1 279 ? 1.336 20.677 -1.228 1.00 94.19 279 ALA A C 1
ATOM 2231 O O . ALA A 1 279 ? 1.953 20.010 -2.066 1.00 94.19 279 ALA A O 1
ATOM 2232 N N . PRO A 1 280 ? 0.114 21.165 -1.506 1.00 92.19 280 PRO A N 1
ATOM 2233 C CA . PRO A 1 280 ? -0.571 20.947 -2.785 1.00 92.19 280 PRO A CA 1
ATOM 2234 C C . PRO A 1 280 ? 0.280 21.234 -4.033 1.00 92.19 280 PRO A C 1
ATOM 2236 O O . PRO A 1 280 ? 0.224 20.481 -5.008 1.00 92.19 280 PRO A O 1
ATOM 2239 N N . GLU A 1 281 ? 1.115 22.272 -3.985 1.00 85.94 281 GLU A N 1
ATOM 2240 C CA . GLU A 1 281 ? 1.990 22.720 -5.073 1.00 85.94 281 GLU A CA 1
ATOM 2241 C C . GLU A 1 281 ? 3.131 21.729 -5.351 1.00 85.94 281 GLU A C 1
ATOM 2243 O O . GLU A 1 281 ? 3.578 21.591 -6.488 1.00 85.94 281 GLU A O 1
ATOM 2248 N N . GLU A 1 282 ? 3.583 21.006 -4.324 1.00 82.31 282 GLU A N 1
ATOM 2249 C CA . GLU A 1 282 ? 4.581 19.937 -4.442 1.00 82.31 282 GLU A CA 1
ATOM 2250 C C . GLU A 1 282 ? 3.937 18.623 -4.942 1.00 82.31 282 GLU A C 1
ATOM 2252 O O . GLU A 1 282 ? 4.590 17.812 -5.604 1.00 82.31 282 GLU A O 1
ATOM 2257 N N . SER A 1 283 ? 2.643 18.422 -4.661 1.00 73.56 283 SER A N 1
ATOM 2258 C CA . SER A 1 283 ? 1.885 17.210 -5.008 1.00 73.56 283 SER A CA 1
ATOM 2259 C C . SER A 1 283 ? 1.378 17.201 -6.460 1.00 73.56 283 SER A C 1
ATOM 2261 O O . SER A 1 283 ? 1.181 16.132 -7.035 1.00 73.56 283 SER A O 1
ATOM 2263 N N . SER A 1 284 ? 1.203 18.370 -7.089 1.00 58.56 284 SER A N 1
ATOM 2264 C CA . SER A 1 284 ? 0.589 18.521 -8.424 1.00 58.56 284 SER A CA 1
ATOM 2265 C C . SER A 1 284 ? 1.424 17.996 -9.605 1.00 58.56 284 SER A C 1
ATOM 2267 O O . SER A 1 284 ? 0.963 18.009 -10.745 1.00 58.56 284 SER A O 1
ATOM 2269 N N . THR A 1 285 ? 2.650 17.517 -9.364 1.00 60.88 285 THR A N 1
ATOM 2270 C CA . THR A 1 285 ? 3.560 17.042 -10.425 1.00 60.88 285 THR A CA 1
ATOM 2271 C C . THR A 1 285 ? 3.455 15.540 -10.718 1.00 60.88 285 THR A C 1
ATOM 2273 O O . THR A 1 285 ? 4.017 15.065 -11.712 1.00 60.88 285 THR A O 1
ATOM 2276 N N . ALA A 1 286 ? 2.739 14.785 -9.878 1.00 75.25 286 ALA A N 1
ATOM 2277 C CA . ALA A 1 286 ? 2.485 13.356 -10.043 1.00 75.25 286 ALA A CA 1
ATOM 2278 C C . ALA A 1 286 ? 1.038 13.101 -10.503 1.00 75.25 286 ALA A C 1
ATOM 2280 O O . ALA A 1 286 ? 0.134 13.855 -10.167 1.00 75.25 286 ALA A O 1
ATOM 2281 N N . ALA A 1 287 ? 0.838 12.058 -11.312 1.00 86.81 287 ALA A N 1
ATOM 2282 C CA . ALA A 1 287 ? -0.462 11.637 -11.832 1.00 86.81 287 ALA A CA 1
ATOM 2283 C C . ALA A 1 287 ? -0.452 10.119 -12.103 1.00 86.81 287 ALA A C 1
ATOM 2285 O O . ALA A 1 287 ? 0.620 9.500 -12.178 1.00 86.81 287 ALA A O 1
ATOM 2286 N N . ALA A 1 288 ? -1.641 9.543 -12.299 1.00 93.69 288 ALA A N 1
ATOM 2287 C CA . ALA A 1 288 ? -1.928 8.110 -12.451 1.00 93.69 288 ALA A CA 1
ATOM 2288 C C . ALA A 1 288 ? -1.555 7.198 -11.272 1.00 93.69 288 ALA A C 1
ATOM 2290 O O . ALA A 1 288 ? -1.582 5.969 -11.426 1.00 93.69 288 ALA A O 1
ATOM 2291 N N . GLY A 1 289 ? -1.225 7.768 -10.112 1.00 95.69 289 GLY A N 1
ATOM 2292 C CA . GLY A 1 289 ? -1.085 6.995 -8.889 1.00 95.69 289 GLY A CA 1
ATOM 2293 C C . GLY A 1 289 ? -2.436 6.484 -8.392 1.00 95.69 289 GLY A C 1
ATOM 2294 O O . GLY A 1 289 ? -3.484 7.059 -8.694 1.00 95.69 289 GLY A O 1
ATOM 2295 N N . TYR A 1 290 ? -2.421 5.418 -7.589 1.00 98.19 290 TYR A N 1
ATOM 2296 C CA . TYR A 1 290 ? -3.648 4.867 -7.001 1.00 98.19 290 TYR A CA 1
ATOM 2297 C C . TYR A 1 290 ? -4.395 5.910 -6.153 1.00 98.19 290 TYR A C 1
ATOM 2299 O O . TYR A 1 290 ? -5.596 6.105 -6.325 1.00 98.19 290 TYR A O 1
ATOM 2307 N N . LYS A 1 291 ? -3.659 6.646 -5.306 1.00 97.00 291 LYS A N 1
ATOM 2308 C CA . LYS A 1 291 ? -4.168 7.777 -4.514 1.00 97.00 291 LYS A CA 1
ATOM 2309 C C . LYS A 1 291 ? -4.854 8.826 -5.392 1.00 97.00 291 LYS A C 1
ATOM 2311 O O . LYS A 1 291 ? -5.941 9.289 -5.066 1.00 97.00 291 LYS A O 1
ATOM 2316 N N . ASP A 1 292 ? -4.201 9.213 -6.485 1.00 96.31 292 ASP A N 1
ATOM 2317 C CA . ASP A 1 292 ? -4.681 10.265 -7.385 1.00 96.31 292 ASP A CA 1
ATOM 2318 C C . ASP A 1 292 ? -6.028 9.881 -7.994 1.00 96.31 292 ASP A C 1
ATOM 2320 O O . ASP A 1 292 ? -6.973 10.667 -7.983 1.00 96.31 292 ASP A O 1
ATOM 2324 N N . TRP A 1 293 ? -6.127 8.641 -8.478 1.00 98.00 293 TRP A N 1
ATOM 2325 C CA . TRP A 1 293 ? -7.371 8.102 -9.011 1.00 98.00 293 TRP A CA 1
ATOM 2326 C C . TRP A 1 293 ? -8.450 7.997 -7.946 1.00 98.00 293 TRP A C 1
ATOM 2328 O O . TRP A 1 293 ? -9.574 8.416 -8.207 1.00 98.00 293 TRP A O 1
ATOM 2338 N N . PHE A 1 294 ? -8.110 7.525 -6.745 1.00 98.69 294 PHE A N 1
ATOM 2339 C CA . PHE A 1 294 ? -9.077 7.411 -5.661 1.00 98.69 294 PHE A CA 1
ATOM 2340 C C . PHE A 1 294 ? -9.708 8.768 -5.308 1.00 98.69 294 PHE A C 1
ATOM 2342 O O . PHE A 1 294 ? -10.930 8.904 -5.312 1.00 98.69 294 PHE A O 1
ATOM 2349 N N . ILE A 1 295 ? -8.878 9.797 -5.104 1.00 98.19 295 ILE A N 1
ATOM 2350 C CA . ILE A 1 295 ? -9.342 11.162 -4.815 1.00 98.19 295 ILE A CA 1
ATOM 2351 C C . ILE A 1 295 ? -10.152 11.718 -5.991 1.00 98.19 295 ILE A C 1
ATOM 2353 O O . ILE A 1 295 ? -11.232 12.274 -5.796 1.00 98.19 295 ILE A O 1
ATOM 2357 N N . LYS A 1 296 ? -9.651 11.575 -7.227 1.00 97.19 296 LYS A N 1
ATOM 2358 C CA . LYS A 1 296 ? -10.291 12.158 -8.413 1.00 97.19 296 LYS A CA 1
ATOM 2359 C C . LYS A 1 296 ? -11.668 11.559 -8.681 1.00 97.19 296 LYS A C 1
ATOM 2361 O O . LYS A 1 296 ? -12.599 12.327 -8.931 1.00 97.19 296 LYS A O 1
ATOM 2366 N N . GLU A 1 297 ? -11.748 10.231 -8.678 1.00 98.12 297 GLU A N 1
ATOM 2367 C CA . GLU A 1 297 ? -12.911 9.448 -9.100 1.00 98.12 297 GLU A CA 1
ATOM 2368 C C . GLU A 1 297 ? -13.956 9.349 -7.991 1.00 98.12 297 GLU A C 1
ATOM 2370 O O . GLU A 1 297 ? -15.133 9.596 -8.231 1.00 98.12 297 GLU A O 1
ATOM 2375 N N . PHE A 1 298 ? -13.528 9.021 -6.769 1.00 98.44 298 PHE A N 1
ATOM 2376 C CA . PHE A 1 298 ? -14.447 8.723 -5.670 1.00 98.44 298 PHE A CA 1
ATOM 2377 C C . PHE A 1 298 ? -14.692 9.915 -4.750 1.00 98.44 298 PHE A C 1
ATOM 2379 O O . PHE A 1 298 ? -15.606 9.850 -3.936 1.00 98.44 298 PHE A O 1
ATOM 2386 N N . LYS A 1 299 ? -13.912 11.000 -4.872 1.00 98.31 299 LYS A N 1
ATOM 2387 C CA . LYS A 1 299 ? -14.039 12.207 -4.034 1.00 98.31 299 LYS A CA 1
ATOM 2388 C C . LYS A 1 299 ? -13.854 11.943 -2.537 1.00 98.31 299 LYS A C 1
ATOM 2390 O O . LYS A 1 299 ? -14.405 12.649 -1.687 1.00 98.31 299 LYS A O 1
ATOM 2395 N N . LEU A 1 300 ? -13.039 10.942 -2.209 1.00 98.62 300 LEU A N 1
ATOM 2396 C CA . LEU A 1 300 ? -12.786 10.468 -0.849 1.00 98.62 300 LEU A CA 1
ATOM 2397 C C . LEU A 1 300 ? -11.293 10.559 -0.476 1.00 98.62 300 LEU A C 1
ATOM 2399 O O . LEU A 1 300 ? -10.445 10.569 -1.375 1.00 98.62 300 LEU A O 1
ATOM 2403 N N . PRO A 1 301 ? -10.956 10.609 0.830 1.00 98.69 301 PRO A N 1
ATOM 2404 C CA . PRO A 1 301 ? -9.580 10.756 1.298 1.00 98.69 301 PRO A CA 1
ATOM 2405 C C . PRO A 1 301 ? -8.659 9.623 0.832 1.00 98.69 301 PRO A C 1
ATOM 2407 O O . PRO A 1 301 ? -8.894 8.444 1.106 1.00 98.69 301 PRO A O 1
ATOM 2410 N N . GLY A 1 302 ? -7.556 9.983 0.177 1.00 98.31 302 GLY A N 1
ATOM 2411 C CA . GLY A 1 302 ? -6.509 9.047 -0.220 1.00 98.31 302 GLY A CA 1
ATOM 2412 C C . GLY A 1 302 ? -5.130 9.528 0.208 1.00 98.31 302 GLY A C 1
ATOM 2413 O O . GLY A 1 302 ? -4.778 10.688 -0.003 1.00 98.31 302 GLY A O 1
ATOM 2414 N N . PHE A 1 303 ? -4.313 8.617 0.734 1.00 98.62 303 PHE A N 1
ATOM 2415 C CA . PHE A 1 303 ? -2.976 8.929 1.230 1.00 98.62 303 PHE A CA 1
ATOM 2416 C C . PHE A 1 303 ? -1.919 8.000 0.637 1.00 98.62 303 PHE A C 1
ATOM 2418 O O . PHE A 1 303 ? -2.088 6.782 0.598 1.00 98.62 303 PHE A O 1
ATOM 2425 N N . THR A 1 304 ? -0.796 8.575 0.216 1.00 98.25 304 THR A N 1
ATOM 2426 C CA . THR A 1 304 ? 0.446 7.839 -0.038 1.00 98.25 304 THR A CA 1
ATOM 2427 C C . THR A 1 304 ? 1.428 8.180 1.070 1.00 98.25 304 THR A C 1
ATOM 2429 O O . THR A 1 304 ? 1.799 9.345 1.211 1.00 98.25 304 THR A O 1
ATOM 2432 N N . ILE A 1 305 ? 1.839 7.176 1.844 1.00 98.38 305 ILE A N 1
ATOM 2433 C CA . ILE A 1 305 ? 2.789 7.327 2.951 1.00 98.38 305 ILE A CA 1
ATOM 2434 C C . ILE A 1 305 ? 4.123 6.705 2.536 1.00 98.38 305 ILE A C 1
ATOM 2436 O O . ILE A 1 305 ? 4.228 5.491 2.371 1.00 98.38 305 ILE A O 1
ATOM 2440 N N . GLU A 1 306 ? 5.138 7.546 2.361 1.00 97.44 306 GLU A N 1
ATOM 2441 C CA . GLU A 1 306 ? 6.506 7.158 2.018 1.00 97.44 306 GLU A CA 1
ATOM 2442 C C . GLU A 1 306 ? 7.330 6.978 3.302 1.00 97.44 306 GLU A C 1
ATOM 2444 O O . GLU A 1 306 ? 7.778 7.963 3.894 1.00 97.44 306 GLU A O 1
ATOM 2449 N N . ILE A 1 307 ? 7.547 5.734 3.737 1.00 97.38 307 ILE A N 1
ATOM 2450 C CA . ILE A 1 307 ? 8.348 5.428 4.935 1.00 97.38 307 ILE A CA 1
ATOM 2451 C C . ILE A 1 307 ? 9.854 5.493 4.647 1.00 97.38 307 ILE A C 1
ATOM 2453 O O . ILE A 1 307 ? 10.305 5.241 3.529 1.00 97.38 307 ILE A O 1
ATOM 2457 N N . GLY A 1 308 ? 10.655 5.763 5.676 1.00 93.75 308 GLY A N 1
ATOM 2458 C CA . GLY A 1 308 ? 12.115 5.773 5.594 1.00 93.75 308 GLY A CA 1
ATOM 2459 C C . GLY A 1 308 ? 12.692 7.082 5.063 1.00 93.75 308 GLY A C 1
ATOM 2460 O O . GLY A 1 308 ? 12.187 7.674 4.117 1.00 93.75 308 GLY A O 1
ATOM 2461 N N . GLU A 1 309 ? 13.786 7.530 5.672 1.00 87.69 309 GLU A N 1
ATOM 2462 C CA . GLU A 1 309 ? 14.412 8.816 5.364 1.00 87.69 309 GLU A CA 1
ATOM 2463 C C . GLU A 1 309 ? 15.143 8.818 4.012 1.00 87.69 309 GLU A C 1
ATOM 2465 O O . GLU A 1 309 ? 15.687 7.809 3.557 1.00 87.69 309 GLU A O 1
ATOM 2470 N N . GLY A 1 310 ? 15.209 9.998 3.390 1.00 85.44 310 GLY A N 1
ATOM 2471 C CA . GLY A 1 310 ? 15.958 10.223 2.155 1.00 85.44 310 GLY A CA 1
ATOM 2472 C C . GLY A 1 310 ? 15.294 9.637 0.908 1.00 85.44 310 GLY A C 1
ATOM 2473 O O . GLY A 1 310 ? 14.138 9.226 0.918 1.00 85.44 310 GLY A O 1
ATOM 2474 N N . LYS A 1 311 ? 16.031 9.626 -0.209 1.00 82.31 311 LYS A N 1
ATOM 2475 C CA . LYS A 1 311 ? 15.591 9.037 -1.485 1.00 82.31 311 LYS A CA 1
ATOM 2476 C C . LYS A 1 311 ? 16.452 7.820 -1.800 1.00 82.31 311 LYS A C 1
ATOM 2478 O O . LYS A 1 311 ? 17.610 7.979 -2.183 1.00 82.31 311 LYS A O 1
ATOM 2483 N N . THR A 1 312 ? 15.891 6.616 -1.697 1.00 85.69 312 THR A N 1
ATOM 2484 C CA . THR A 1 312 ? 16.589 5.382 -2.080 1.00 85.69 312 THR A CA 1
ATOM 2485 C C . THR A 1 312 ? 16.110 4.832 -3.424 1.00 85.69 312 THR A C 1
ATOM 2487 O O . THR A 1 312 ? 14.968 5.003 -3.853 1.00 85.69 312 THR A O 1
ATOM 2490 N N . LYS A 1 313 ? 17.021 4.158 -4.132 1.00 88.12 313 LYS A N 1
ATOM 2491 C CA . LYS A 1 313 ? 16.688 3.336 -5.304 1.00 88.12 313 LYS A CA 1
ATOM 2492 C C . LYS A 1 313 ? 16.732 1.838 -5.000 1.00 88.12 313 LYS A C 1
ATOM 2494 O O . LYS A 1 313 ? 16.452 1.067 -5.915 1.00 88.12 313 LYS A O 1
ATOM 2499 N N . GLN A 1 314 ? 17.061 1.465 -3.769 1.00 91.25 314 GLN A N 1
ATOM 2500 C CA . GLN A 1 314 ? 17.235 0.100 -3.280 1.00 91.25 314 GLN A CA 1
ATOM 2501 C C . GLN A 1 314 ? 16.192 -0.213 -2.198 1.00 91.25 314 GLN A C 1
ATOM 2503 O O . GLN A 1 314 ? 15.624 0.731 -1.645 1.00 91.25 314 GLN A O 1
ATOM 2508 N N . PRO A 1 315 ? 15.965 -1.495 -1.868 1.00 93.19 315 PRO A N 1
ATOM 2509 C CA . PRO A 1 315 ? 15.119 -1.866 -0.743 1.00 93.19 315 PRO A CA 1
ATOM 2510 C C . PRO A 1 315 ? 15.613 -1.227 0.555 1.00 93.19 315 PRO A C 1
ATOM 2512 O O . PRO A 1 315 ? 16.823 -1.136 0.786 1.00 93.19 315 PRO A O 1
ATOM 2515 N N . LEU A 1 316 ? 14.681 -0.781 1.396 1.00 93.56 316 LEU A N 1
ATOM 2516 C CA . LEU A 1 316 ? 15.024 -0.330 2.740 1.00 93.56 316 LEU A CA 1
ATOM 2517 C C . LEU A 1 316 ? 15.476 -1.519 3.608 1.00 93.56 316 LEU A C 1
ATOM 2519 O O . LEU A 1 316 ? 14.969 -2.631 3.426 1.00 93.56 316 LEU A O 1
ATOM 2523 N N . PRO A 1 317 ? 16.391 -1.297 4.566 1.00 91.94 317 PRO A N 1
ATOM 2524 C CA . PRO A 1 317 ? 16.824 -2.333 5.497 1.00 91.94 317 PRO A CA 1
ATOM 2525 C C . PRO A 1 317 ? 15.665 -2.871 6.351 1.00 91.94 317 PRO A C 1
ATOM 2527 O O . PRO A 1 317 ? 14.901 -2.105 6.942 1.00 91.94 317 PRO A O 1
ATOM 2530 N N . SER A 1 318 ? 15.530 -4.197 6.428 1.00 90.62 318 SER A N 1
ATOM 2531 C CA . SER A 1 318 ? 14.431 -4.860 7.145 1.00 90.62 318 SER A CA 1
ATOM 2532 C C . SER A 1 318 ? 14.500 -4.692 8.664 1.00 90.62 318 SER A C 1
ATOM 2534 O O . SER A 1 318 ? 13.463 -4.704 9.322 1.00 90.62 318 SER A O 1
ATOM 2536 N N . ASP A 1 319 ? 15.694 -4.496 9.231 1.00 92.88 319 ASP A N 1
ATOM 2537 C CA . ASP A 1 319 ? 15.911 -4.218 10.660 1.00 92.88 319 ASP A CA 1
ATOM 2538 C C . ASP A 1 319 ? 15.237 -2.911 11.117 1.00 92.88 319 ASP A C 1
ATOM 2540 O O . ASP A 1 319 ? 14.939 -2.739 12.298 1.00 92.88 319 ASP A O 1
ATOM 2544 N N . LYS A 1 320 ? 14.917 -2.006 10.182 1.00 95.00 320 LYS A N 1
ATOM 2545 C CA . LYS A 1 320 ? 14.168 -0.773 10.459 1.00 95.00 320 LYS A CA 1
ATOM 2546 C C . LYS A 1 320 ? 12.653 -0.964 10.551 1.00 95.00 320 LYS A C 1
ATOM 2548 O O . LYS A 1 320 ? 11.971 -0.009 10.916 1.00 95.00 320 LYS A O 1
ATOM 2553 N N . LEU A 1 321 ? 12.115 -2.167 10.310 1.00 96.56 321 LEU A N 1
ATOM 2554 C CA . LEU A 1 321 ? 10.673 -2.440 10.405 1.00 96.56 321 LEU A CA 1
ATOM 2555 C C . LEU A 1 321 ? 10.071 -1.967 11.736 1.00 96.56 321 LEU A C 1
ATOM 2557 O O . LEU A 1 321 ? 9.004 -1.365 11.732 1.00 96.56 321 LEU A O 1
ATOM 2561 N N . GLY A 1 322 ? 10.761 -2.184 12.862 1.00 97.12 322 GLY A N 1
ATOM 2562 C CA . GLY A 1 322 ? 10.282 -1.745 14.178 1.00 97.12 322 GLY A CA 1
ATOM 2563 C C . GLY A 1 322 ? 10.124 -0.224 14.297 1.00 97.12 322 GLY A C 1
ATOM 2564 O O . GLY A 1 322 ? 9.152 0.240 14.889 1.00 97.12 322 GLY A O 1
ATOM 2565 N N . LYS A 1 323 ? 11.029 0.554 13.681 1.00 97.00 323 LYS A N 1
ATOM 2566 C CA . LYS A 1 323 ? 10.925 2.022 13.605 1.00 97.00 323 LYS A CA 1
ATOM 2567 C C . LYS A 1 323 ? 9.690 2.423 12.799 1.00 97.00 323 LYS A C 1
ATOM 2569 O O . LYS A 1 323 ? 8.857 3.160 13.309 1.00 97.00 323 LYS A O 1
ATOM 2574 N N . TYR A 1 324 ? 9.544 1.886 11.587 1.00 97.56 324 TYR A N 1
ATOM 2575 C CA . TYR A 1 324 ? 8.423 2.233 10.705 1.00 97.56 324 TYR A CA 1
ATOM 2576 C C . TYR A 1 324 ? 7.075 1.813 11.284 1.00 97.56 324 TYR A C 1
ATOM 2578 O O . TYR A 1 324 ? 6.100 2.546 11.161 1.00 97.56 324 TYR A O 1
ATOM 2586 N N . PHE A 1 325 ? 7.027 0.659 11.949 1.00 98.31 325 PHE A N 1
ATOM 2587 C CA . PHE A 1 325 ? 5.848 0.222 12.678 1.00 98.31 325 PHE A CA 1
ATOM 2588 C C . PHE A 1 325 ? 5.493 1.206 13.789 1.00 98.31 325 PHE A C 1
ATOM 2590 O O . PHE A 1 325 ? 4.362 1.664 13.816 1.00 98.31 325 PHE A O 1
ATOM 2597 N N . LYS A 1 326 ? 6.449 1.589 14.645 1.00 98.00 326 LYS A N 1
ATOM 2598 C CA . LYS A 1 326 ? 6.202 2.560 15.720 1.00 98.00 326 LYS A CA 1
ATOM 2599 C C . LYS A 1 326 ? 5.677 3.893 15.180 1.00 98.00 326 LYS A C 1
ATOM 2601 O O . LYS A 1 326 ? 4.720 4.421 15.723 1.00 98.00 326 LYS A O 1
ATOM 2606 N N . GLU A 1 327 ? 6.278 4.404 14.110 1.00 97.94 327 GLU A N 1
ATOM 2607 C CA . GLU A 1 327 ? 5.856 5.658 13.470 1.00 97.94 327 GLU A CA 1
ATOM 2608 C C . GLU A 1 327 ? 4.448 5.563 12.864 1.00 97.94 327 GLU A C 1
ATOM 2610 O O . GLU A 1 327 ? 3.753 6.561 12.796 1.00 97.94 327 GLU A O 1
ATOM 2615 N N . ASN A 1 328 ? 3.998 4.385 12.423 1.00 98.38 328 ASN A N 1
ATOM 2616 C CA . ASN A 1 328 ? 2.718 4.239 11.718 1.00 98.38 328 ASN A CA 1
ATOM 2617 C C . ASN A 1 328 ? 1.655 3.468 12.519 1.00 98.38 328 ASN A C 1
ATOM 2619 O O . ASN A 1 328 ? 0.601 3.125 11.980 1.00 98.38 328 ASN A O 1
ATOM 2623 N N . ARG A 1 329 ? 1.928 3.157 13.793 1.00 98.31 329 ARG A N 1
ATOM 2624 C CA . ARG A 1 329 ? 1.137 2.215 14.596 1.00 98.31 329 ARG A CA 1
ATOM 2625 C C . ARG A 1 329 ? -0.304 2.673 14.784 1.00 98.31 329 ARG A C 1
ATOM 2627 O O . ARG A 1 329 ? -1.216 1.862 14.653 1.00 98.31 329 ARG A O 1
ATOM 2634 N N . THR A 1 330 ? -0.511 3.957 15.050 1.00 98.19 330 THR A N 1
ATOM 2635 C CA . THR A 1 330 ? -1.827 4.562 15.313 1.00 98.19 330 THR A CA 1
ATOM 2636 C C . THR A 1 330 ? -2.447 5.206 14.077 1.00 98.19 330 THR A C 1
ATOM 2638 O O . THR A 1 330 ? -3.625 5.539 14.093 1.00 98.19 330 THR A O 1
ATOM 2641 N N . THR A 1 331 ? -1.713 5.333 12.967 1.00 97.25 331 THR A N 1
ATOM 2642 C CA . THR A 1 331 ? -2.144 6.093 11.780 1.00 97.25 331 THR A CA 1
ATOM 2643 C C . THR A 1 331 ? -3.477 5.611 11.204 1.00 97.25 331 THR A C 1
ATOM 2645 O O . THR A 1 331 ? -4.323 6.422 10.834 1.00 97.25 331 THR A O 1
ATOM 2648 N N . LEU A 1 332 ? -3.693 4.294 11.134 1.00 98.50 332 LEU A N 1
ATOM 2649 C CA . LEU A 1 332 ? -4.955 3.740 10.635 1.00 98.50 332 LEU A CA 1
ATOM 2650 C C . LEU A 1 332 ? -6.095 3.881 11.651 1.00 98.50 332 LEU A C 1
ATOM 2652 O O . LEU A 1 332 ? -7.240 4.055 11.241 1.00 98.50 332 LEU A O 1
ATOM 2656 N N . LEU A 1 333 ? -5.784 3.825 12.949 1.00 98.50 333 LEU A N 1
ATOM 2657 C CA . LEU A 1 333 ? -6.758 3.998 14.030 1.00 98.50 333 LEU A CA 1
ATOM 2658 C C . LEU A 1 333 ? -7.253 5.447 14.076 1.00 98.50 333 LEU A C 1
ATOM 2660 O O . LEU A 1 333 ? -8.457 5.684 14.087 1.00 98.50 333 LEU A O 1
ATOM 2664 N N . GLU A 1 334 ? -6.330 6.406 13.981 1.00 98.25 334 GLU A N 1
ATOM 2665 C CA . GLU A 1 334 ? -6.643 7.834 13.929 1.00 98.25 334 GLU A CA 1
ATOM 2666 C C . GLU A 1 334 ? -7.476 8.181 12.690 1.00 98.25 334 GLU A C 1
ATOM 2668 O O . GLU A 1 334 ? -8.450 8.931 12.773 1.00 98.25 334 GLU A O 1
ATOM 2673 N N . LEU A 1 335 ? -7.152 7.585 11.536 1.00 98.25 335 LEU A N 1
ATOM 2674 C CA . LEU A 1 335 ? -7.980 7.720 10.340 1.00 98.25 335 LEU A CA 1
ATOM 2675 C C . LEU A 1 335 ? -9.388 7.160 10.577 1.00 98.25 335 LEU A C 1
ATOM 2677 O O . LEU A 1 335 ? -10.363 7.855 10.316 1.00 98.25 335 LEU A O 1
ATOM 2681 N N . ALA A 1 336 ? -9.498 5.934 11.091 1.00 98.19 336 ALA A N 1
ATOM 2682 C CA . ALA A 1 336 ? -10.772 5.264 11.350 1.00 98.19 336 ALA A CA 1
ATOM 2683 C C . ALA A 1 336 ? -11.675 6.029 12.330 1.00 98.19 336 ALA A C 1
ATOM 2685 O O . ALA A 1 336 ? -12.889 6.054 12.141 1.00 98.19 336 ALA A O 1
ATOM 2686 N N . GLN A 1 337 ? -11.095 6.685 13.336 1.00 97.69 337 GLN A N 1
ATOM 2687 C CA . GLN A 1 337 ? -11.825 7.487 14.320 1.00 97.69 337 GLN A CA 1
ATOM 2688 C C . GLN A 1 337 ? -12.453 8.753 13.709 1.00 97.69 337 GLN A C 1
ATOM 2690 O O . GLN A 1 337 ? -13.432 9.279 14.240 1.00 97.69 337 GLN A O 1
ATOM 2695 N N . ASN A 1 338 ? -11.887 9.255 12.607 1.00 97.25 338 ASN A N 1
ATOM 2696 C CA . ASN A 1 338 ? -12.218 10.557 12.026 1.00 97.25 338 ASN A CA 1
ATOM 2697 C C . ASN A 1 338 ? -12.950 10.480 10.670 1.00 97.25 338 ASN A C 1
ATOM 2699 O O . ASN A 1 338 ? 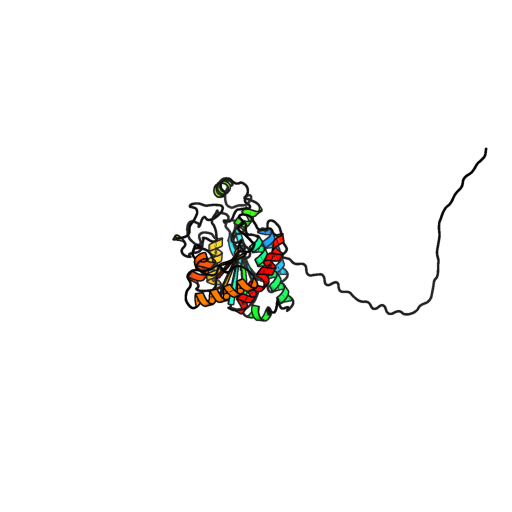-13.166 11.530 10.054 1.00 97.25 338 ASN A O 1
ATOM 2703 N N . ILE A 1 339 ? -13.329 9.282 10.204 1.00 92.06 339 ILE A N 1
ATOM 2704 C CA . ILE A 1 339 ? -14.091 9.074 8.956 1.00 92.06 339 ILE A CA 1
ATOM 2705 C C . ILE A 1 339 ? -15.519 8.615 9.196 1.00 92.06 339 ILE A C 1
ATOM 2707 O O . ILE A 1 339 ? -15.826 7.975 10.228 1.00 92.06 339 ILE A O 1
#

Solvent-accessible surface area (backbone atoms only — not comparable to full-atom values): 18525 Å² total; per-residue (Å²): 134,90,83,92,82,92,84,85,89,89,86,86,88,87,82,89,88,84,91,83,92,78,94,72,87,78,80,79,77,79,75,74,76,73,77,74,83,73,76,79,74,68,72,51,76,72,49,38,56,69,59,50,54,54,44,50,52,54,44,40,76,73,30,85,64,38,46,80,49,70,62,44,40,39,92,76,64,45,75,26,47,35,39,36,40,54,76,15,88,44,24,37,37,35,38,10,10,54,34,6,27,36,30,63,27,21,52,46,47,49,38,52,52,50,53,53,48,51,29,47,77,65,76,37,62,59,97,82,43,58,46,64,73,47,22,60,48,30,18,43,37,35,28,32,43,55,21,50,51,9,18,35,29,17,58,71,36,66,84,87,50,78,56,59,70,68,59,51,25,59,27,42,76,67,42,90,72,34,40,54,24,30,7,36,60,74,17,31,18,54,61,34,19,29,81,21,64,50,90,76,43,85,54,50,96,52,60,14,34,50,52,5,36,61,96,44,62,45,69,45,53,42,42,34,28,51,53,53,46,50,71,71,68,54,54,61,31,39,40,35,41,48,68,44,44,36,33,35,45,52,60,56,90,62,57,69,68,54,33,55,52,31,50,52,51,43,52,52,42,22,64,62,43,70,27,48,62,57,52,62,84,73,41,70,82,66,49,3,23,61,42,36,23,41,29,62,74,69,65,35,45,23,30,37,40,20,48,54,79,54,84,65,68,54,52,74,70,31,84,48,46,65,57,56,39,65,35,49,65,54,37,65,56,58,49,59,75,75,106

Sequence (339 aa):
MKTKLISILLLICCLFFNLTGCHDNQNNSNSKIKQEDSPIITAVSDYNYSQMRKQMNQLEDKYESIKVSTIGKSLAKRNLYLLTLGSGKKKIGVIGGVHGREGITSLLTLKLAEDYAKHLKQSQEIEGYNLEELLDKVTFCFIPMLNPDGIEIATHGIKNEVKDRNFYLKANEGSSGFKRWKANGRGVDLNKQFPADWNQVKSKNSPHFKSYKGPKPESEPESQALADLTRSKKFEAVVAFHNSGNIIYWYYNQKGEEYNRDYKLGKLLSKETGYKLVAPEESSTAAAGYKDWFIKEFKLPGFTIEIGEGKTKQPLPSDKLGKYFKENRTTLLELAQNI

Foldseek 3Di:
DDDDDDDDDDDDDDDDDDDDDDDDDPPPPPPPPPPPPDDLQAQDPLQADVSLVVSLVVLVVPFVQWDKDFLFAFLLRHTFIKIKGADALAEEEEEAALWQLALLQLSLLSVLVRVLSVCVVVQHDDVPFRSNVLRNHYMYIYRSHLANQSNCCLRVNP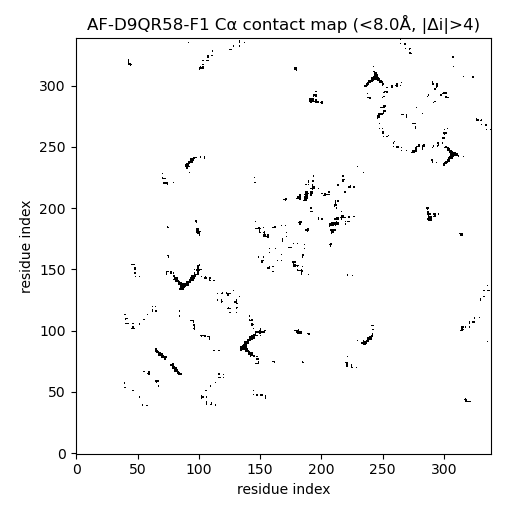PSADDDPVQQCVQAVNDSHSQLQTAHSQQARLQLQAPWPSVPQDADPGRHSDRHNDPHHPPTRSSVSVVVCCVVSVHQEYEYEAADALEKEWDAPDDDPLVVLLVVLLVQLCVLQVGHYDDNVRNHNDTSGPQNNCCVPVVHTYMYGHYDHDDDSGRDRSNCSVVNCNSCNCSVVSNSVRD

Nearest PDB structures (foldseek):
  1nsa-assembly1_A  TM=7.791E-01  e=7.600E-20  Sus scrofa
  7neu-assembly1_A  TM=7.527E-01  e=8.051E-20  Homo sapiens
  1kwm-assembly2_B  TM=7.698E-01  e=5.726E-19  Homo sapiens
  3glj-assembly1_A  TM=7.663E-01  e=2.719E-18  Sus scrofa
  3k2k-assembly1_A  TM=7.018E-01  e=1.875E-12  Burkholderia mallei ATCC 23344

pLDDT: mean 89.71, std 18.91, range [30.08, 98.94]

InterPro domains:
  IPR000834 Peptidase M14, carboxypeptidase A [PF00246] (53-330)
  IPR000834 Peptidase M14, carboxypeptidase A [PR00765] (71-83)
  IPR000834 Peptidase M14, carboxypeptidase A [PR00765] (90-104)
  IPR000834 Peptidase M14, carboxypeptidase A [PR00765] (187-195)
  IPR000834 Peptidase M14, carboxypeptidase A [PS52035] (45-339)
  IPR000834 Peptidase M14, carboxypeptidase A [SM00631] (47-331)
  IPR034274 ENP1, carboxypeptidase domain [cd06229] (94-329)
  IPR057246 Zinc carboxypeptidases, zinc-binding region 1 [PS00132] (90-112)

Mean predicted aligned error: 7.84 Å

Secondary structure (DSSP, 8-state):
---------------------------------------SS---TT--HHHHHHHHHHHHHH-TTEEEEEEEE-TT-PEEEEEEE---SEEEEEE---SGGGHHHHHHHHHHHHHHHHHHHTT--BTTB-HHHHHHHEEEEEE--S-HHHHHHHHH-STT-SS-HHHHHHHTTT-S--TT--S-TTS--GGG-SSSSGGG---BSS--SS-B--SSTT-SHHHHHHHHHHHHHT-SEEEEEEESSSEEE--SS--HHHHHHHHHHHHHHHHHH-PEEPPHHHHTT--S-HHHHHHHHH-S-EEEEEESSS--SSPPPGGGHHHHHHHHTTHHHHHHHT-